Protein AF-A0A0K0D080-F1 (afdb_monomer_lite)

Foldseek 3Di:
DADWFDKFQAQVSAPQWGFDDPLRQAFALVLADWFQAAPACVNRQFQHQQQDPVSNTGDSQRSVVVVVDPGPVSCVVPGHSPFGHGQVCCCPRNVGDRGRRDIGTIDHPPDDDDDDDDDDDDDDDDDPDDDDPDQDAADFFDKAQACVSRNQWGFDDQLRQAFALVQADWFQAAPACVNRQQQHQQQDPVSRTGNSQRSVVVVVAPGPVRCVVPGHSHFGHDQVCCCPRRVGHGGDIGTTDDDDD

pLDDT: mean 83.24, std 16.76, range [28.94, 97.94]

Structure (mmCIF, N/CA/C/O backbone):
data_AF-A0A0K0D080-F1
#
_entry.id   AF-A0A0K0D080-F1
#
loop_
_atom_site.group_PDB
_atom_site.id
_atom_site.type_symbol
_atom_site.label_atom_id
_atom_site.label_alt_id
_atom_site.label_comp_id
_atom_site.label_asym_id
_atom_site.label_entity_id
_atom_site.label_seq_id
_atom_site.pdbx_PDB_ins_code
_atom_site.Cartn_x
_atom_site.Cartn_y
_atom_site.Cartn_z
_atom_site.occupancy
_atom_site.B_iso_or_equiv
_atom_site.auth_seq_id
_atom_site.auth_comp_id
_atom_site.auth_asym_id
_atom_site.auth_atom_id
_atom_site.pdbx_PDB_model_num
ATOM 1 N N . MET A 1 1 ? -20.345 -17.318 23.104 1.00 54.94 1 MET A N 1
ATOM 2 C CA . MET A 1 1 ? -20.494 -15.851 23.192 1.00 54.94 1 MET A CA 1
ATOM 3 C C . MET A 1 1 ? -19.247 -15.239 22.571 1.00 54.94 1 MET A C 1
ATOM 5 O O . MET A 1 1 ? -18.154 -15.578 23.013 1.00 54.94 1 MET A O 1
ATOM 9 N N . CYS A 1 2 ? -19.396 -14.476 21.487 1.00 63.41 2 CYS A N 1
ATOM 10 C CA . CYS A 1 2 ? -18.285 -13.844 20.775 1.00 63.41 2 CYS A CA 1
ATOM 11 C C . CYS A 1 2 ? -17.649 -12.772 21.674 1.00 63.41 2 CYS A C 1
ATOM 13 O O . CYS A 1 2 ? -18.330 -11.824 22.059 1.00 63.41 2 CYS A O 1
ATOM 15 N N . LYS A 1 3 ? -16.384 -12.947 22.072 1.00 73.12 3 LYS A N 1
ATOM 16 C CA . LYS A 1 3 ? -15.639 -11.916 22.802 1.00 73.12 3 LYS A CA 1
ATOM 17 C C . LYS A 1 3 ? -15.031 -10.963 21.774 1.00 73.12 3 LYS A C 1
ATOM 19 O O . LYS A 1 3 ? -14.211 -11.426 20.981 1.00 73.12 3 LYS A O 1
ATOM 24 N N . PRO A 1 4 ? -15.436 -9.684 21.745 1.00 73.00 4 PRO A N 1
ATOM 25 C CA . PRO A 1 4 ? -14.836 -8.713 20.842 1.00 73.00 4 PRO A CA 1
ATOM 26 C C . PRO A 1 4 ? -13.323 -8.660 21.052 1.00 73.00 4 PRO A C 1
ATOM 28 O O . PRO A 1 4 ? -12.864 -8.768 22.188 1.00 73.00 4 PRO A O 1
ATOM 31 N N . PHE A 1 5 ? -12.571 -8.488 19.967 1.00 67.31 5 PHE A N 1
ATOM 32 C CA . PHE A 1 5 ? -11.105 -8.400 19.971 1.00 67.31 5 PHE A CA 1
ATOM 33 C C . PHE A 1 5 ? -10.343 -9.681 20.341 1.00 67.31 5 PHE A C 1
ATOM 35 O O . PHE A 1 5 ? -9.115 -9.668 20.349 1.00 67.31 5 PHE A O 1
ATOM 42 N N . ASP A 1 6 ? -11.017 -10.808 20.577 1.00 79.00 6 ASP A N 1
ATOM 43 C CA . ASP A 1 6 ? -10.315 -12.093 20.576 1.00 79.00 6 ASP A CA 1
ATOM 44 C C . ASP A 1 6 ? -9.824 -12.410 19.156 1.00 79.00 6 ASP A C 1
ATOM 46 O O . ASP A 1 6 ? -10.434 -12.004 18.166 1.00 79.00 6 ASP A O 1
ATOM 50 N N . ILE A 1 7 ? -8.743 -13.183 19.054 1.00 80.81 7 ILE A N 1
ATOM 51 C CA . ILE A 1 7 ? -8.238 -13.677 17.771 1.00 80.81 7 ILE A CA 1
ATOM 52 C C . ILE A 1 7 ? -9.244 -14.676 17.178 1.00 80.81 7 ILE A C 1
ATOM 54 O O . ILE A 1 7 ? -9.763 -15.553 17.879 1.00 80.81 7 ILE A O 1
ATOM 58 N N . CYS A 1 8 ? -9.498 -14.563 15.881 1.00 82.81 8 CYS A N 1
ATOM 59 C CA . CYS A 1 8 ? -10.277 -15.504 15.090 1.00 82.81 8 CYS A CA 1
ATOM 60 C C . CYS A 1 8 ? -9.558 -15.840 13.785 1.00 82.81 8 CYS A C 1
ATOM 62 O O . CYS A 1 8 ? -8.791 -15.046 13.246 1.00 82.81 8 CYS A O 1
ATOM 64 N N . TYR A 1 9 ? -9.822 -17.040 13.290 1.00 83.12 9 TYR A N 1
ATOM 65 C CA . TYR A 1 9 ? -9.303 -17.587 12.040 1.00 83.12 9 TYR A CA 1
ATOM 66 C C . TYR A 1 9 ? -10.450 -17.975 11.099 1.00 83.12 9 TYR A C 1
ATOM 68 O O . TYR A 1 9 ? -10.221 -18.409 9.978 1.00 83.12 9 TYR A O 1
ATOM 76 N N . SER A 1 10 ? -11.697 -17.851 11.554 1.00 81.69 10 SER A N 1
ATOM 77 C CA . SER A 1 10 ? -12.898 -18.163 10.793 1.00 81.69 10 SER A CA 1
ATOM 78 C C . SER A 1 10 ? -14.126 -17.489 11.406 1.00 81.69 10 SER A C 1
ATOM 80 O O . SER A 1 10 ? -14.142 -17.153 12.591 1.00 81.69 10 SER A O 1
ATOM 82 N N . GLU A 1 11 ? -15.200 -17.380 10.625 1.00 80.62 11 GLU A N 1
ATOM 83 C CA . GLU A 1 11 ? -16.519 -16.960 11.122 1.00 80.62 11 GLU A CA 1
ATOM 84 C C . GLU A 1 11 ? -17.053 -17.897 12.220 1.00 80.62 11 GLU A C 1
ATOM 86 O O . GLU A 1 11 ? -17.727 -17.456 13.147 1.00 80.62 11 GLU A O 1
ATOM 91 N N . SER A 1 12 ? -16.709 -19.191 12.179 1.00 80.50 12 SER A N 1
ATOM 92 C CA . SER A 1 12 ? -17.116 -20.152 13.213 1.00 80.50 12 SER A CA 1
ATOM 93 C C . SER A 1 12 ? -16.528 -19.859 14.595 1.00 80.50 12 SER A C 1
ATOM 95 O O . SER A 1 12 ? -17.120 -20.266 15.595 1.00 80.50 12 SER A O 1
ATOM 97 N N . ASP A 1 13 ? -15.427 -19.104 14.675 1.00 78.12 13 ASP A N 1
ATOM 98 C CA . ASP A 1 13 ? -14.860 -18.657 15.953 1.00 78.12 13 ASP A CA 1
ATOM 99 C C . ASP A 1 13 ? -15.716 -17.563 16.618 1.00 78.12 13 ASP A C 1
ATOM 101 O O . ASP A 1 13 ? -15.527 -17.234 17.801 1.00 78.12 13 ASP A O 1
ATOM 105 N N . CYS A 1 14 ? -16.665 -17.003 15.865 1.00 73.75 14 CYS A N 1
ATOM 106 C CA . CYS A 1 14 ? -17.508 -15.876 16.220 1.00 73.75 14 CYS A CA 1
ATOM 107 C C . CYS A 1 14 ? -18.964 -16.336 16.393 1.00 73.75 14 CYS A C 1
ATOM 109 O O . CYS A 1 14 ? -19.826 -16.091 15.558 1.00 73.75 14 CYS A O 1
ATOM 111 N N . HIS A 1 15 ? -19.273 -17.007 17.508 1.00 75.31 15 HIS A N 1
ATOM 112 C CA . HIS A 1 15 ? -20.642 -17.424 17.859 1.00 75.31 15 HIS A CA 1
ATOM 113 C C . HIS A 1 15 ? -21.582 -16.215 18.098 1.00 75.31 15 HIS A C 1
ATOM 115 O O . HIS A 1 15 ? -21.816 -15.843 19.255 1.00 75.31 15 HIS A O 1
ATOM 121 N N . GLY A 1 16 ? -22.084 -15.607 17.015 1.00 67.19 16 GLY A N 1
ATOM 122 C CA . GLY A 1 16 ? -22.903 -14.383 16.993 1.00 67.19 16 GLY A CA 1
ATOM 123 C C . GLY A 1 16 ? -22.190 -13.126 16.463 1.00 67.19 16 GLY A C 1
ATOM 124 O O . GLY A 1 16 ? -22.653 -12.022 16.731 1.00 67.19 16 GLY A O 1
ATOM 125 N N . GLY A 1 17 ? -21.062 -13.276 15.759 1.00 73.56 17 GLY A N 1
ATOM 126 C CA . GLY A 1 17 ? -20.242 -12.164 15.271 1.00 73.56 17 GLY A CA 1
ATOM 127 C C . GLY A 1 17 ? -19.486 -12.479 13.973 1.00 73.56 17 GLY A C 1
ATOM 128 O O . GLY A 1 17 ? -19.712 -13.534 13.395 1.00 73.56 17 GLY A O 1
ATOM 129 N N . HIS A 1 18 ? -18.558 -11.608 13.561 1.00 78.69 18 HIS A N 1
ATOM 130 C CA . HIS A 1 18 ? -17.732 -11.756 12.352 1.00 78.69 18 HIS A CA 1
ATOM 131 C C . HIS A 1 18 ? -16.233 -11.750 12.641 1.00 78.69 18 HIS A C 1
ATOM 133 O O . HIS A 1 18 ? -15.784 -11.145 13.615 1.00 78.69 18 HIS A O 1
ATOM 139 N N . CYS A 1 19 ? -15.451 -12.400 11.781 1.00 80.75 19 CYS A N 1
ATOM 140 C CA . CYS A 1 19 ? -13.995 -12.356 11.790 1.00 80.75 19 CYS A CA 1
ATOM 141 C C . CYS A 1 19 ? -13.485 -11.511 10.612 1.00 80.75 19 CYS A C 1
ATOM 143 O O . CYS A 1 19 ? -13.360 -11.985 9.486 1.00 80.75 19 CYS A O 1
ATOM 145 N N . LEU A 1 20 ? -13.212 -10.226 10.852 1.00 78.50 20 LEU A N 1
ATOM 146 C CA . LEU A 1 20 ? -13.016 -9.258 9.766 1.00 78.50 20 LEU A CA 1
ATOM 147 C C . LEU A 1 20 ? -11.605 -9.290 9.163 1.00 78.50 20 LEU A C 1
ATOM 149 O O . LEU A 1 20 ? -10.690 -8.702 9.725 1.00 78.50 20 LEU A O 1
ATOM 153 N N . GLY A 1 21 ? -11.412 -9.855 7.974 1.00 73.56 21 GLY A N 1
ATOM 154 C CA . GLY A 1 21 ? -10.180 -9.644 7.205 1.00 73.56 21 GLY A CA 1
ATOM 155 C C . GLY A 1 21 ? -10.179 -10.371 5.864 1.00 73.56 21 GLY A C 1
ATOM 156 O O . GLY A 1 21 ? -10.711 -11.470 5.749 1.00 73.56 21 GLY A O 1
ATOM 157 N N . SER A 1 22 ? -9.564 -9.761 4.847 1.00 73.56 22 SER A N 1
ATOM 158 C CA . SER A 1 22 ? -9.653 -10.204 3.444 1.00 73.56 22 SER A CA 1
ATOM 159 C C . SER A 1 22 ? -9.127 -11.617 3.176 1.00 73.56 22 SER A C 1
ATOM 161 O O . SER A 1 22 ? 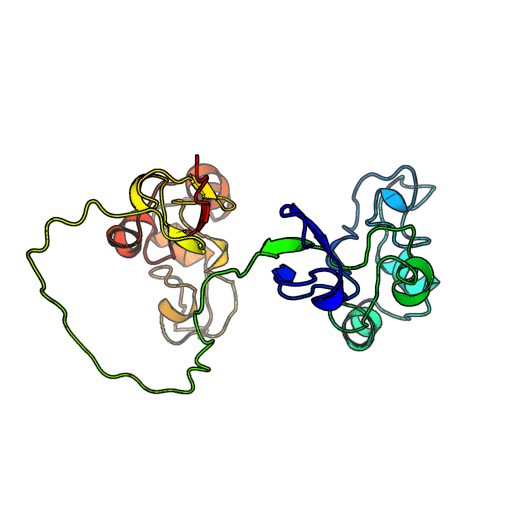-9.466 -12.210 2.157 1.00 73.56 22 SER A O 1
ATOM 163 N N . PHE A 1 23 ? -8.299 -12.146 4.075 1.00 80.62 23 PHE A N 1
ATOM 164 C CA . PHE A 1 23 ? -7.638 -13.442 3.934 1.00 80.62 23 PHE A CA 1
ATOM 165 C C . PHE A 1 23 ? -7.729 -14.289 5.207 1.00 80.62 23 PHE A C 1
ATOM 167 O O . PHE A 1 23 ? -6.988 -15.260 5.347 1.00 80.62 23 PHE A O 1
ATOM 174 N N . VAL A 1 24 ? -8.640 -13.942 6.127 1.00 85.56 24 VAL A N 1
ATOM 175 C CA . VAL A 1 24 ? -8.851 -14.677 7.382 1.00 85.56 24 VAL A CA 1
ATOM 176 C C . VAL A 1 24 ? -8.964 -16.176 7.119 1.00 85.56 24 VAL A C 1
ATOM 178 O O . VAL A 1 24 ? -9.702 -16.617 6.238 1.00 85.56 24 VAL A O 1
ATOM 181 N N . GLY A 1 25 ? -8.219 -16.953 7.900 1.00 86.62 25 GLY A N 1
ATOM 182 C CA . GLY A 1 25 ? -8.208 -18.404 7.798 1.00 86.62 25 GLY A CA 1
ATOM 183 C C . GLY A 1 25 ? -7.446 -18.925 6.591 1.00 86.62 25 GLY A C 1
ATOM 184 O O . GLY A 1 25 ? -7.705 -20.048 6.168 1.00 86.62 25 GLY A O 1
ATOM 185 N N . THR A 1 26 ? -6.527 -18.149 6.009 1.00 89.38 26 THR A N 1
ATOM 186 C CA . THR A 1 26 ? -5.646 -18.611 4.925 1.00 89.38 26 THR A CA 1
ATOM 187 C C . THR A 1 26 ? -4.169 -18.343 5.215 1.00 89.38 26 THR A C 1
ATOM 189 O O . THR A 1 26 ? -3.827 -17.556 6.090 1.00 89.38 26 THR A O 1
ATOM 192 N N . CYS A 1 27 ? -3.264 -19.047 4.532 1.00 89.00 27 CYS A N 1
ATOM 193 C CA . CYS A 1 27 ? -1.827 -18.909 4.784 1.00 89.00 27 CYS A CA 1
ATOM 194 C C . CYS A 1 27 ? -1.258 -17.570 4.263 1.00 89.00 27 CYS A C 1
ATOM 196 O O . CYS A 1 27 ? -1.221 -17.350 3.052 1.00 89.00 27 CYS A O 1
ATOM 198 N N . ASN A 1 28 ? -0.728 -16.728 5.152 1.00 87.56 28 ASN A N 1
ATOM 199 C CA . ASN A 1 28 ? -0.200 -15.391 4.865 1.00 87.56 28 ASN A CA 1
ATOM 200 C C . ASN A 1 28 ? 1.292 -15.377 4.515 1.00 87.56 28 ASN A C 1
ATOM 202 O O . ASN A 1 28 ? 2.152 -15.084 5.347 1.00 87.56 28 ASN A O 1
ATOM 206 N N . CYS A 1 29 ? 1.629 -15.615 3.257 1.00 87.50 29 CYS A N 1
ATOM 207 C CA . CYS A 1 29 ? 3.032 -15.605 2.840 1.00 87.50 29 CYS A CA 1
ATOM 208 C C . CYS A 1 29 ? 3.745 -14.251 2.987 1.00 87.50 29 CYS A C 1
ATOM 210 O O . CYS A 1 29 ? 4.973 -14.236 2.968 1.00 87.50 29 CYS A O 1
ATOM 212 N N . ASN A 1 30 ? 3.016 -13.142 3.159 1.00 84.44 30 ASN A N 1
ATOM 213 C CA . ASN A 1 30 ? 3.623 -11.826 3.374 1.00 84.44 30 ASN A CA 1
ATOM 214 C C . ASN A 1 30 ? 4.201 -11.673 4.790 1.00 84.44 30 ASN A C 1
ATOM 216 O O . ASN A 1 30 ? 4.927 -10.718 5.049 1.00 84.44 30 ASN A O 1
ATOM 220 N N . ALA A 1 31 ? 3.908 -12.605 5.703 1.00 86.25 31 ALA A N 1
ATOM 221 C CA . ALA A 1 31 ? 4.503 -12.628 7.037 1.00 86.25 31 ALA A CA 1
ATOM 222 C C . ALA A 1 31 ? 6.014 -12.924 7.011 1.00 86.25 31 ALA A C 1
ATOM 224 O O . ALA A 1 31 ? 6.725 -12.559 7.947 1.00 86.25 31 ALA A O 1
ATOM 225 N N . CYS A 1 32 ? 6.518 -13.574 5.956 1.00 89.56 32 CYS A N 1
ATOM 226 C CA . CYS A 1 32 ? 7.952 -13.744 5.757 1.00 89.56 32 CYS A CA 1
ATOM 227 C C . CYS A 1 32 ? 8.502 -12.573 4.937 1.00 89.56 32 CYS A C 1
ATOM 229 O O . CYS A 1 32 ? 8.153 -12.406 3.769 1.00 89.56 32 CYS A O 1
ATOM 231 N N . ILE A 1 33 ? 9.378 -11.778 5.552 1.00 88.88 33 ILE A N 1
ATOM 232 C CA . ILE A 1 33 ? 10.016 -10.616 4.928 1.00 88.88 33 ILE A CA 1
ATOM 233 C C . ILE A 1 33 ? 11.484 -10.958 4.673 1.00 88.88 33 ILE A C 1
ATOM 235 O O . ILE A 1 33 ? 12.246 -11.147 5.623 1.00 88.88 33 ILE A O 1
ATOM 239 N N . ASP A 1 34 ? 11.886 -11.043 3.404 1.00 89.88 34 ASP A N 1
ATOM 240 C CA . ASP A 1 34 ? 13.273 -11.340 3.038 1.00 89.88 34 ASP A CA 1
ATOM 241 C C . ASP A 1 34 ? 14.249 -10.329 3.660 1.00 89.88 34 ASP A C 1
ATOM 243 O O . ASP A 1 34 ? 13.972 -9.134 3.764 1.00 89.88 34 ASP A O 1
ATOM 247 N N . LEU A 1 35 ? 15.416 -10.832 4.067 1.00 90.62 35 LEU A N 1
ATOM 248 C CA . LEU A 1 35 ? 16.509 -10.087 4.701 1.00 90.62 35 LEU A CA 1
ATOM 249 C C . LEU A 1 35 ? 16.204 -9.503 6.092 1.00 90.62 35 LEU A C 1
ATOM 251 O O . LEU A 1 35 ? 17.078 -8.865 6.682 1.00 90.62 35 LEU A O 1
ATOM 255 N N . TRP A 1 36 ? 15.025 -9.760 6.662 1.00 89.25 36 TRP A N 1
ATOM 256 C CA . TRP A 1 36 ? 14.716 -9.361 8.034 1.00 89.25 36 TRP A CA 1
ATOM 257 C C . TRP A 1 36 ? 15.600 -10.098 9.045 1.00 89.25 36 TRP A C 1
ATOM 259 O O . TRP A 1 36 ? 15.859 -11.288 8.881 1.00 89.25 36 TRP A O 1
ATOM 269 N N . LEU A 1 37 ? 16.069 -9.422 10.097 1.00 92.38 37 LEU A N 1
ATOM 270 C CA . LEU A 1 37 ? 16.921 -10.048 11.113 1.00 92.38 37 LEU A CA 1
ATOM 271 C C . LEU A 1 37 ? 16.157 -11.138 11.870 1.00 92.38 37 LEU A C 1
ATOM 273 O O . LEU A 1 37 ? 15.060 -10.905 12.376 1.00 92.38 37 LEU A O 1
ATOM 277 N N . CYS A 1 38 ? 16.766 -12.313 12.001 1.00 93.69 38 CYS A N 1
ATOM 278 C CA . CYS A 1 38 ? 16.132 -13.461 12.631 1.00 93.69 38 CYS A CA 1
ATOM 279 C C . CYS A 1 38 ? 17.065 -14.173 13.611 1.00 93.69 38 CYS A C 1
ATOM 281 O O . CYS A 1 38 ? 18.276 -14.301 13.405 1.00 93.69 38 CYS A O 1
ATOM 283 N N . LYS A 1 39 ? 16.470 -14.663 14.702 1.00 93.31 39 LYS A N 1
ATOM 284 C CA . LYS A 1 39 ? 17.106 -15.613 15.625 1.00 93.31 39 LYS A CA 1
ATOM 285 C C . LYS A 1 39 ? 16.703 -17.051 15.298 1.00 93.31 39 LYS A C 1
ATOM 287 O O . LYS A 1 39 ? 17.523 -17.958 15.417 1.00 93.31 39 LYS A O 1
ATOM 292 N N . ASP A 1 40 ? 15.454 -17.219 14.887 1.00 93.19 40 ASP A N 1
ATOM 293 C CA . ASP A 1 40 ? 14.823 -18.459 14.460 1.00 93.19 40 ASP A CA 1
ATOM 294 C C . ASP A 1 40 ? 13.674 -18.130 13.488 1.00 93.19 40 ASP A C 1
ATOM 296 O O . ASP A 1 40 ? 13.412 -16.961 13.185 1.00 93.19 40 ASP A O 1
ATOM 300 N N . ASP A 1 41 ? 12.998 -19.163 12.989 1.00 91.31 41 ASP A N 1
ATOM 301 C CA . ASP A 1 41 ? 11.938 -19.037 11.986 1.00 91.31 41 ASP A CA 1
ATOM 302 C C . ASP A 1 41 ? 10.731 -18.211 12.454 1.00 91.31 41 ASP A C 1
ATOM 304 O O . ASP A 1 41 ? 10.024 -17.656 11.614 1.00 91.31 41 ASP A O 1
ATOM 308 N N . SER A 1 42 ? 10.491 -18.075 13.767 1.00 88.06 42 SER A N 1
ATOM 309 C CA . SER A 1 42 ? 9.375 -17.265 14.283 1.00 88.06 42 SER A CA 1
ATOM 310 C C . SER A 1 42 ? 9.514 -15.786 13.918 1.00 88.06 42 SER A C 1
ATOM 312 O O . SER A 1 42 ? 8.512 -15.123 13.658 1.00 88.06 42 SER A O 1
ATOM 314 N N . ALA A 1 43 ? 10.750 -15.291 13.792 1.00 89.12 43 ALA A N 1
ATOM 315 C CA . ALA A 1 43 ? 11.034 -13.930 13.338 1.00 89.12 43 ALA A CA 1
ATOM 316 C C . ALA A 1 43 ? 10.793 -13.733 11.828 1.00 89.12 43 ALA A C 1
ATOM 318 O O . ALA A 1 43 ? 10.683 -12.599 11.373 1.00 89.12 43 ALA A O 1
ATOM 319 N N . CYS A 1 44 ? 10.682 -14.822 11.063 1.00 90.75 44 CYS A N 1
ATOM 320 C CA . CYS A 1 44 ? 10.407 -14.839 9.624 1.00 90.75 44 CYS A CA 1
ATOM 321 C C . CYS A 1 44 ? 8.940 -15.197 9.336 1.00 90.75 44 CYS A C 1
ATOM 323 O O . CYS A 1 44 ? 8.636 -16.003 8.454 1.00 90.75 44 CYS A O 1
ATOM 325 N N . GLY A 1 45 ? 8.027 -14.683 10.163 1.00 84.06 45 GLY A N 1
ATOM 326 C CA . GLY A 1 45 ? 6.601 -15.013 10.106 1.00 84.06 45 GLY A CA 1
ATOM 327 C C . GLY A 1 45 ? 6.264 -16.434 10.568 1.00 84.06 45 GLY A C 1
ATOM 328 O O . GLY A 1 45 ? 5.113 -16.849 10.478 1.00 84.06 45 GLY A O 1
ATOM 329 N N . GLY A 1 46 ? 7.246 -17.196 11.058 1.00 87.31 46 GLY A N 1
ATOM 330 C CA . GLY A 1 46 ? 7.102 -18.603 11.424 1.00 87.31 46 GLY A CA 1
ATOM 331 C C . GLY A 1 46 ? 7.421 -19.585 10.298 1.00 87.31 46 GLY A C 1
ATOM 332 O O . GLY A 1 46 ? 7.269 -20.782 10.527 1.00 87.31 46 GLY A O 1
ATOM 333 N N . LEU A 1 47 ? 7.837 -19.139 9.106 1.00 91.06 47 LEU A N 1
ATOM 334 C CA . LEU A 1 47 ? 8.099 -20.024 7.964 1.00 91.06 47 LEU A CA 1
ATOM 335 C C . LEU A 1 47 ? 9.282 -20.962 8.244 1.00 91.06 47 LEU A C 1
ATOM 337 O O . LEU A 1 47 ? 10.414 -20.511 8.405 1.00 91.06 47 LEU A O 1
ATOM 341 N N . LYS A 1 48 ? 9.021 -22.276 8.296 1.00 91.50 48 LYS A N 1
ATOM 342 C CA . LYS A 1 48 ? 10.038 -23.276 8.657 1.00 91.50 48 LYS A CA 1
ATOM 343 C C . LYS A 1 48 ? 11.191 -23.275 7.654 1.00 91.50 48 LYS A C 1
ATOM 345 O O . LYS A 1 48 ? 10.973 -23.428 6.456 1.00 91.50 48 LYS A O 1
ATOM 350 N N . GLY A 1 49 ? 12.416 -23.157 8.158 1.00 92.38 49 GLY A N 1
ATOM 351 C CA . GLY A 1 49 ? 13.637 -23.106 7.357 1.00 92.38 49 GLY A CA 1
ATOM 352 C C . GLY A 1 49 ? 13.897 -21.760 6.682 1.00 92.38 49 GLY A C 1
ATOM 353 O O . GLY A 1 49 ? 14.780 -21.691 5.829 1.00 92.38 49 GLY A O 1
ATOM 354 N N . ALA A 1 50 ? 13.148 -20.709 7.031 1.00 94.69 50 ALA A N 1
ATOM 355 C CA . ALA A 1 50 ? 13.368 -19.379 6.480 1.00 94.69 50 ALA A CA 1
ATOM 356 C C . ALA A 1 50 ? 14.486 -18.621 7.202 1.00 94.69 50 ALA A C 1
ATOM 358 O O . ALA A 1 50 ? 15.162 -17.814 6.575 1.00 94.69 50 ALA A O 1
ATOM 359 N N . CYS A 1 51 ? 14.731 -18.845 8.494 1.00 95.75 51 CYS A N 1
ATOM 360 C CA . CYS A 1 51 ? 15.808 -18.136 9.175 1.00 95.75 51 CYS A CA 1
ATOM 361 C C . CYS A 1 51 ? 17.175 -18.724 8.806 1.00 95.75 51 CYS A C 1
ATOM 363 O O . CYS A 1 51 ? 17.543 -19.829 9.217 1.00 95.75 51 CYS A O 1
ATOM 365 N N . ASN A 1 52 ? 17.969 -17.961 8.056 1.00 96.19 52 ASN A N 1
ATOM 366 C CA . ASN A 1 52 ? 19.309 -18.372 7.675 1.00 96.19 52 ASN A CA 1
ATOM 367 C C . ASN A 1 52 ? 20.258 -18.273 8.880 1.00 96.19 52 ASN A C 1
ATOM 369 O O . ASN A 1 52 ? 20.538 -17.197 9.416 1.00 96.19 52 ASN A O 1
ATOM 373 N N . SER A 1 53 ? 20.799 -19.418 9.299 1.00 93.75 53 SER A N 1
ATOM 374 C CA . SER A 1 53 ? 21.642 -19.515 10.494 1.00 93.75 53 SER A CA 1
ATOM 375 C C . SER A 1 53 ? 23.008 -18.836 10.352 1.00 93.75 53 SER A C 1
ATOM 377 O O . SER A 1 53 ? 23.614 -18.516 11.382 1.00 93.75 53 SER A O 1
ATOM 379 N N . VAL A 1 54 ? 23.467 -18.596 9.118 1.00 94.38 54 VAL A N 1
ATOM 380 C CA . VAL A 1 54 ? 24.749 -17.959 8.790 1.00 94.38 54 VAL A CA 1
ATOM 381 C C . VAL A 1 54 ? 24.591 -16.446 8.715 1.00 94.38 54 VAL A C 1
ATOM 383 O O . VAL A 1 54 ? 25.292 -15.729 9.424 1.00 94.38 54 VAL A O 1
ATOM 386 N N . THR A 1 55 ? 23.660 -15.953 7.895 1.00 95.44 55 THR A N 1
ATOM 387 C CA . THR A 1 55 ? 23.465 -14.506 7.694 1.00 95.44 55 THR A CA 1
ATOM 388 C C . THR A 1 55 ? 22.646 -13.853 8.803 1.00 95.44 55 THR A C 1
ATOM 390 O O . THR A 1 55 ? 22.659 -12.631 8.911 1.00 95.44 55 THR A O 1
ATOM 393 N N . LYS A 1 56 ? 21.959 -14.647 9.639 1.00 96.38 56 LYS A N 1
ATOM 394 C CA . LYS A 1 56 ? 21.010 -14.173 10.664 1.00 96.38 56 LYS A CA 1
ATOM 395 C C . LYS A 1 56 ? 19.877 -13.336 10.077 1.00 96.38 56 LYS A C 1
ATOM 397 O O . LYS A 1 56 ? 19.373 -12.420 10.726 1.00 96.38 56 LYS A O 1
ATOM 402 N N . THR A 1 57 ? 19.478 -13.664 8.853 1.00 95.31 57 THR A N 1
ATOM 403 C CA . THR A 1 57 ? 18.386 -13.004 8.145 1.00 95.31 57 THR A CA 1
ATOM 404 C C . THR A 1 57 ? 17.404 -14.011 7.562 1.00 95.31 57 THR A C 1
ATOM 406 O O . THR A 1 57 ? 17.758 -15.163 7.312 1.00 95.31 57 THR A O 1
ATOM 409 N N . CYS A 1 58 ? 16.169 -13.581 7.337 1.00 93.12 58 CYS A N 1
ATOM 410 C CA . CYS A 1 58 ? 15.153 -14.379 6.672 1.00 93.12 58 CYS A CA 1
ATOM 411 C C . CYS A 1 58 ? 15.488 -14.570 5.183 1.00 93.12 58 CYS A C 1
ATOM 413 O O . CYS A 1 58 ? 15.807 -13.612 4.480 1.00 93.12 58 CYS A O 1
ATOM 415 N N . ASP A 1 59 ? 15.400 -15.813 4.727 1.00 95.06 59 ASP A N 1
ATOM 416 C CA . ASP A 1 59 ? 15.417 -16.272 3.340 1.00 95.06 59 ASP A CA 1
ATOM 417 C C . ASP A 1 59 ? 14.095 -17.009 3.100 1.00 95.06 59 ASP A C 1
ATOM 419 O O . ASP A 1 59 ? 13.948 -18.215 3.330 1.00 95.06 59 ASP A O 1
ATOM 423 N N . CYS A 1 60 ? 13.083 -16.252 2.686 1.00 91.88 60 CYS A N 1
ATOM 4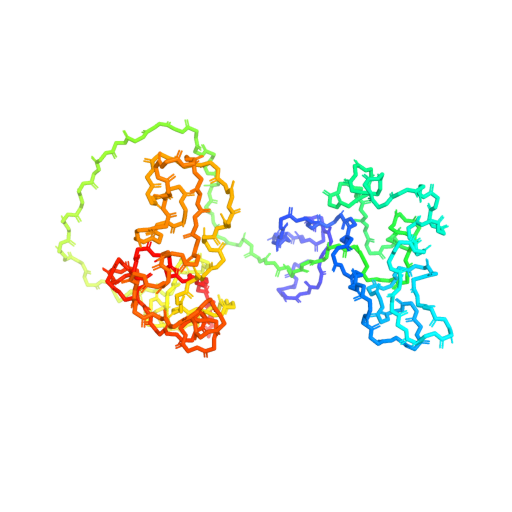24 C CA . CYS A 1 60 ? 11.732 -16.770 2.529 1.00 91.88 60 CYS A CA 1
ATOM 425 C C . CYS A 1 60 ? 11.671 -17.826 1.427 1.00 91.88 60 CYS A C 1
ATOM 427 O O . CYS A 1 60 ? 10.943 -18.814 1.536 1.00 91.88 60 CYS A O 1
ATOM 429 N N . ASN A 1 61 ? 12.492 -17.675 0.387 1.00 91.94 61 ASN A N 1
ATOM 430 C CA . ASN A 1 61 ? 12.594 -18.651 -0.690 1.00 91.94 61 ASN A CA 1
ATOM 431 C C . ASN A 1 61 ? 13.166 -19.992 -0.198 1.00 91.94 61 ASN A C 1
ATOM 433 O O . ASN A 1 61 ? 12.689 -21.046 -0.623 1.00 91.94 61 ASN A O 1
ATOM 437 N N . ALA A 1 62 ? 14.149 -19.982 0.710 1.00 93.06 62 ALA A N 1
ATOM 438 C CA . ALA A 1 62 ? 14.623 -21.198 1.372 1.00 93.06 62 ALA A CA 1
ATOM 439 C C . ALA A 1 62 ? 13.512 -21.865 2.195 1.00 93.06 62 ALA A C 1
ATOM 441 O O . ALA A 1 62 ? 13.316 -23.077 2.075 1.00 93.06 62 ALA A O 1
ATOM 442 N N . GLY A 1 63 ? 12.726 -21.077 2.933 1.00 92.62 63 GLY A N 1
ATOM 443 C CA . GLY A 1 63 ? 11.565 -21.577 3.671 1.00 92.62 63 GLY A CA 1
ATOM 444 C C . GLY A 1 63 ? 10.517 -22.244 2.769 1.00 92.62 63 GLY A C 1
ATOM 445 O O . GLY A 1 63 ? 10.092 -23.372 3.019 1.00 92.62 63 GLY A O 1
ATOM 446 N N . PHE A 1 64 ? 10.151 -21.616 1.647 1.00 91.56 64 PHE A N 1
ATOM 447 C CA . PHE A 1 64 ? 9.201 -22.213 0.698 1.00 91.56 64 PHE A CA 1
ATOM 448 C C . PHE A 1 64 ? 9.744 -23.477 0.024 1.00 91.56 64 PHE A C 1
ATOM 450 O O . PHE A 1 64 ? 8.993 -24.436 -0.170 1.00 91.56 64 PHE A O 1
ATOM 457 N N . LYS A 1 65 ? 11.048 -23.533 -0.265 1.00 92.00 65 LYS A N 1
ATOM 458 C CA . LYS A 1 65 ? 11.700 -24.762 -0.742 1.00 92.00 65 LYS A CA 1
ATOM 459 C C . LYS A 1 65 ? 11.662 -25.875 0.294 1.00 92.00 65 LYS A C 1
ATOM 461 O O . LYS A 1 65 ? 11.377 -27.014 -0.069 1.00 92.00 65 LYS A O 1
ATOM 466 N N . ALA A 1 66 ? 11.885 -25.556 1.567 1.00 90.75 66 ALA A N 1
ATOM 467 C CA . ALA A 1 66 ? 11.751 -26.514 2.662 1.00 90.75 66 ALA A CA 1
ATOM 468 C C . ALA A 1 66 ? 10.304 -27.028 2.803 1.00 90.75 66 ALA A C 1
ATOM 470 O O . ALA A 1 66 ? 10.093 -28.195 3.126 1.00 90.75 66 ALA A O 1
ATOM 471 N N . ALA A 1 67 ? 9.315 -26.194 2.474 1.00 88.44 67 ALA A N 1
ATOM 472 C CA . ALA A 1 67 ? 7.901 -26.561 2.395 1.00 88.44 67 ALA A CA 1
ATOM 473 C C . ALA A 1 67 ? 7.506 -27.322 1.106 1.00 88.44 67 ALA A C 1
ATOM 475 O O . ALA A 1 67 ? 6.335 -27.656 0.922 1.00 88.44 67 ALA A O 1
ATOM 476 N N . GLY A 1 68 ? 8.458 -27.619 0.212 1.00 89.94 68 GLY A N 1
ATOM 477 C CA . GLY A 1 68 ? 8.236 -28.402 -1.009 1.00 89.94 68 GLY A CA 1
ATOM 478 C C . GLY A 1 68 ? 7.885 -27.587 -2.259 1.00 89.94 68 GLY A C 1
ATOM 479 O O . GLY A 1 68 ? 7.606 -28.173 -3.305 1.00 89.94 68 GLY A O 1
ATOM 480 N N . PHE A 1 69 ? 7.923 -26.254 -2.196 1.00 90.19 69 PHE A N 1
ATOM 481 C CA . PHE A 1 69 ? 7.699 -25.387 -3.354 1.00 90.19 69 PHE A CA 1
ATOM 482 C C . PHE A 1 69 ? 9.018 -25.091 -4.061 1.00 90.19 69 PHE A C 1
ATOM 484 O O . PHE A 1 69 ? 9.960 -24.574 -3.468 1.00 90.19 69 PHE A O 1
ATOM 491 N N . ARG A 1 70 ? 9.105 -25.394 -5.359 1.00 86.31 70 ARG A N 1
ATOM 492 C CA . ARG A 1 70 ? 10.343 -25.185 -6.122 1.00 86.31 70 ARG A CA 1
ATOM 493 C C . ARG A 1 70 ? 10.685 -23.698 -6.246 1.00 86.31 70 ARG A C 1
ATOM 495 O O . ARG A 1 70 ? 11.862 -23.334 -6.176 1.00 86.31 70 ARG A O 1
ATOM 502 N N . PHE A 1 71 ? 9.660 -22.867 -6.419 1.00 82.50 71 PHE A N 1
ATOM 503 C CA . PHE A 1 71 ? 9.763 -21.417 -6.520 1.00 82.50 71 PHE A CA 1
ATOM 504 C C . PHE A 1 71 ? 8.696 -20.723 -5.665 1.00 82.50 71 PHE A C 1
ATOM 506 O O . PHE A 1 71 ? 7.605 -21.254 -5.467 1.00 82.50 71 PHE A O 1
ATOM 513 N N . PHE A 1 72 ? 8.965 -19.484 -5.242 1.00 80.00 72 PHE A N 1
ATOM 514 C CA . PHE A 1 72 ? 7.988 -18.645 -4.533 1.00 80.00 72 PHE A CA 1
ATOM 515 C C . PHE A 1 72 ? 6.648 -18.520 -5.278 1.00 80.00 72 PHE A C 1
ATOM 517 O O . PHE A 1 72 ? 5.582 -18.558 -4.670 1.00 80.00 72 PHE A O 1
ATOM 524 N N . PHE A 1 73 ? 6.676 -18.454 -6.613 1.00 81.12 73 PHE A N 1
ATOM 525 C CA . PHE A 1 73 ? 5.453 -18.363 -7.413 1.00 81.12 73 PHE A CA 1
ATOM 526 C C . PHE A 1 73 ? 4.560 -19.616 -7.303 1.00 81.12 73 PHE A C 1
ATOM 528 O O . PHE A 1 73 ? 3.341 -19.518 -7.447 1.00 81.12 73 PHE A O 1
ATOM 535 N N . ASP A 1 74 ? 5.136 -20.787 -7.012 1.00 83.94 74 ASP A N 1
ATOM 536 C CA . ASP A 1 74 ? 4.363 -22.010 -6.771 1.00 83.94 74 ASP A CA 1
ATOM 537 C C . ASP A 1 74 ? 3.601 -21.903 -5.442 1.00 83.94 74 ASP A C 1
ATOM 539 O O . ASP A 1 74 ? 2.419 -22.252 -5.371 1.00 83.94 74 ASP A O 1
ATOM 543 N N . ALA A 1 75 ? 4.242 -21.331 -4.416 1.00 85.25 75 ALA A N 1
ATOM 544 C CA . ALA A 1 75 ? 3.596 -21.020 -3.146 1.00 85.25 75 ALA A CA 1
ATOM 545 C C . ALA A 1 75 ? 2.489 -19.969 -3.331 1.00 85.25 75 ALA A C 1
ATOM 547 O O . ALA A 1 75 ? 1.384 -20.161 -2.831 1.00 85.25 75 ALA A O 1
ATOM 548 N N . LEU A 1 76 ? 2.708 -18.917 -4.129 1.00 84.00 76 LEU A N 1
ATOM 549 C CA . LEU A 1 76 ? 1.665 -17.923 -4.431 1.00 84.00 76 LEU A CA 1
ATOM 550 C C . LEU A 1 76 ? 0.412 -18.535 -5.078 1.00 84.00 76 LEU A C 1
ATOM 552 O O . LEU A 1 76 ? -0.709 -18.088 -4.833 1.00 84.00 76 LEU A O 1
ATOM 556 N N . ARG A 1 77 ? 0.583 -19.559 -5.922 1.00 84.38 77 ARG A N 1
ATOM 557 C CA . ARG A 1 77 ? -0.535 -20.210 -6.621 1.00 84.38 77 ARG A CA 1
ATOM 558 C C . ARG A 1 77 ? -1.289 -21.221 -5.765 1.00 84.38 77 ARG A C 1
ATOM 560 O O . ARG A 1 77 ? -2.487 -21.393 -5.980 1.00 84.38 77 ARG A O 1
ATOM 567 N N . ALA A 1 78 ? -0.611 -21.900 -4.843 1.00 83.25 78 ALA A N 1
ATOM 568 C CA . ALA A 1 78 ? -1.166 -23.058 -4.140 1.00 83.25 78 ALA A CA 1
ATOM 569 C C . ALA A 1 78 ? -1.293 -22.888 -2.616 1.00 83.25 78 ALA A C 1
ATOM 571 O O . ALA A 1 78 ? -1.985 -23.677 -1.974 1.00 83.25 78 ALA A O 1
ATOM 572 N N . LEU A 1 79 ? -0.640 -21.882 -2.032 1.00 88.62 79 LEU A N 1
ATOM 573 C CA . LEU A 1 79 ? -0.549 -21.674 -0.588 1.00 88.62 79 LEU A CA 1
ATOM 574 C C . LEU A 1 79 ? -1.046 -20.282 -0.190 1.00 88.62 79 LEU A C 1
ATOM 576 O O . LEU A 1 79 ? -2.036 -20.167 0.532 1.00 88.62 79 LEU A O 1
ATOM 580 N N . CYS A 1 80 ? -0.372 -19.245 -0.681 1.00 88.19 80 CYS A N 1
ATOM 581 C CA . CYS A 1 80 ? -0.505 -17.880 -0.188 1.00 88.19 80 CYS A CA 1
ATOM 582 C C . CYS A 1 80 ? -1.900 -17.320 -0.442 1.00 88.19 80 CYS A C 1
ATOM 584 O O . CYS A 1 80 ? -2.353 -17.294 -1.588 1.00 88.19 80 CYS A O 1
ATOM 586 N N . ASN A 1 81 ? -2.570 -16.883 0.622 1.00 85.12 81 ASN A N 1
ATOM 587 C CA . ASN A 1 81 ? -3.920 -16.320 0.608 1.00 85.12 81 ASN A CA 1
ATOM 588 C C . ASN A 1 81 ? -4.961 -17.237 -0.068 1.00 85.12 81 ASN A C 1
ATOM 590 O O . ASN A 1 81 ? -5.973 -16.776 -0.595 1.00 85.12 81 ASN A O 1
ATOM 594 N N . ARG A 1 82 ? -4.679 -18.548 -0.129 1.00 85.94 82 ARG A N 1
ATOM 595 C CA . ARG A 1 82 ? -5.494 -19.548 -0.842 1.00 85.94 82 ARG A CA 1
ATOM 596 C C . ARG A 1 82 ? -5.732 -20.799 -0.022 1.00 85.94 82 ARG A C 1
ATOM 598 O O . ARG A 1 82 ? -6.856 -21.291 0.042 1.00 85.94 82 ARG A O 1
ATOM 605 N N . LYS A 1 83 ? -4.680 -21.359 0.575 1.00 87.81 83 LYS A N 1
ATOM 606 C CA . LYS A 1 83 ? -4.819 -22.566 1.384 1.00 87.81 83 LYS A CA 1
ATOM 607 C C . LYS A 1 83 ? -5.419 -22.174 2.721 1.00 87.81 83 LYS A C 1
ATOM 609 O O . LYS A 1 83 ? -4.807 -21.416 3.467 1.00 87.81 83 LYS A O 1
ATOM 614 N N . ALA A 1 84 ? -6.599 -22.718 3.000 1.00 88.12 84 ALA A N 1
ATOM 615 C CA . ALA A 1 84 ? -7.248 -22.525 4.283 1.00 88.12 84 ALA A CA 1
ATOM 616 C C . ALA A 1 84 ? -6.393 -23.095 5.427 1.00 88.12 84 ALA A C 1
ATOM 618 O O . ALA A 1 84 ? -5.631 -24.046 5.224 1.00 88.12 84 ALA A O 1
ATOM 619 N N . CYS A 1 85 ? -6.545 -22.533 6.612 1.00 87.62 85 CYS A N 1
ATOM 620 C CA . CYS A 1 85 ? -5.913 -22.944 7.853 1.00 87.62 85 CYS A CA 1
ATOM 621 C C . CYS A 1 85 ? -6.769 -22.491 9.037 1.00 87.62 85 CYS A C 1
ATOM 623 O O . CYS A 1 85 ? -7.651 -21.644 8.919 1.00 87.62 85 CYS A O 1
ATOM 625 N N . THR A 1 86 ? -6.493 -23.078 10.186 1.00 84.88 86 THR A N 1
ATOM 626 C CA . THR A 1 86 ? -7.116 -22.789 11.471 1.00 84.88 86 THR A CA 1
ATOM 627 C C . THR A 1 86 ? -6.024 -22.633 12.519 1.00 84.88 86 THR A C 1
ATOM 629 O O . THR A 1 86 ? -4.855 -22.947 12.278 1.00 84.88 86 THR A O 1
ATOM 632 N N . LYS A 1 87 ? -6.403 -22.210 13.724 1.00 82.75 87 LYS A N 1
ATOM 633 C CA . LYS A 1 87 ? -5.480 -22.160 14.860 1.00 82.75 87 LYS A CA 1
ATOM 634 C C . LYS A 1 87 ? -4.786 -23.504 15.131 1.00 82.75 87 LYS A C 1
ATOM 636 O O . LYS A 1 87 ? -3.617 -23.499 15.517 1.00 82.75 87 LYS A O 1
ATOM 641 N N . ASP A 1 88 ? -5.497 -24.611 14.920 1.00 83.69 88 ASP A N 1
ATOM 642 C CA . ASP A 1 88 ? -5.080 -25.950 15.346 1.00 83.69 88 ASP A CA 1
ATOM 643 C C . ASP A 1 88 ? -4.265 -26.704 14.284 1.00 83.69 88 ASP A C 1
ATOM 645 O O . ASP A 1 88 ? -3.545 -27.637 14.627 1.00 83.69 88 ASP A O 1
ATOM 649 N N . ASP A 1 89 ? -4.356 -26.311 13.007 1.00 86.12 89 ASP A N 1
ATOM 650 C CA . ASP A 1 89 ? -3.697 -27.005 11.885 1.00 86.12 89 ASP A CA 1
ATOM 651 C C . ASP A 1 89 ? -2.759 -26.115 11.048 1.00 86.12 89 ASP A C 1
ATOM 653 O O . ASP A 1 89 ? -2.170 -26.570 10.061 1.00 86.12 89 ASP A O 1
ATOM 657 N N . GLN A 1 90 ? -2.596 -24.842 11.419 1.00 84.00 90 GLN A N 1
ATOM 658 C CA . GLN A 1 90 ? -1.763 -23.885 10.685 1.00 84.00 90 GLN A CA 1
ATOM 659 C C . GLN A 1 90 ? -0.304 -24.325 10.536 1.00 84.00 90 GLN A C 1
ATOM 661 O O . GLN A 1 90 ? 0.306 -24.077 9.497 1.00 84.00 90 GLN A O 1
ATOM 666 N N . ASP A 1 91 ? 0.262 -25.010 11.524 1.00 81.00 91 ASP A N 1
ATOM 667 C CA . ASP A 1 91 ? 1.650 -25.471 11.510 1.00 81.00 91 ASP A CA 1
ATOM 668 C C . ASP A 1 91 ? 1.908 -26.538 10.435 1.00 81.00 91 ASP A C 1
ATOM 670 O O . ASP A 1 91 ? 2.987 -26.573 9.828 1.00 81.00 91 ASP A O 1
ATOM 674 N N . GLN A 1 92 ? 0.899 -27.370 10.170 1.00 83.44 92 GLN A N 1
ATOM 675 C CA . GLN A 1 92 ? 0.901 -28.399 9.134 1.00 83.44 92 GLN A CA 1
ATOM 676 C C . GLN A 1 92 ? 0.488 -27.832 7.779 1.00 83.44 92 GLN A C 1
ATOM 678 O O . GLN A 1 92 ? 1.076 -28.165 6.748 1.00 83.44 92 GLN A O 1
ATOM 683 N N . ARG A 1 93 ? -0.532 -26.969 7.752 1.00 84.25 93 ARG A N 1
ATOM 684 C CA . ARG A 1 93 ? -1.107 -26.479 6.497 1.00 84.25 93 ARG A CA 1
ATOM 685 C C . ARG A 1 93 ? -0.294 -25.360 5.877 1.00 84.25 93 ARG A C 1
ATOM 687 O O . ARG A 1 93 ? -0.121 -25.389 4.658 1.00 84.25 93 ARG A O 1
ATOM 694 N N . CYS A 1 94 ? 0.224 -24.445 6.688 1.00 85.69 94 CYS A N 1
ATOM 695 C CA . CYS A 1 94 ? 1.038 -23.323 6.234 1.00 85.69 94 CYS A CA 1
ATOM 696 C C . CYS A 1 94 ? 2.546 -23.571 6.365 1.00 85.69 94 CYS A C 1
ATOM 698 O O . CYS A 1 94 ? 3.310 -22.744 5.884 1.00 85.69 94 CYS A O 1
ATOM 700 N N . PHE A 1 95 ? 2.964 -24.722 6.919 1.00 83.81 95 PHE A N 1
ATOM 701 C CA . PHE A 1 95 ? 4.364 -25.157 7.087 1.00 83.81 95 PHE A CA 1
ATOM 702 C C . PHE A 1 95 ? 5.174 -24.311 8.080 1.00 83.81 95 PHE A C 1
ATOM 704 O O . PHE A 1 95 ? 6.311 -23.921 7.809 1.00 83.81 95 PHE A O 1
ATOM 711 N N . VAL A 1 96 ? 4.576 -23.982 9.229 1.00 75.50 96 VAL A N 1
ATOM 712 C CA . VAL A 1 96 ? 5.030 -22.858 10.071 1.00 75.50 96 VAL A CA 1
ATOM 713 C C . VAL A 1 96 ? 5.079 -23.173 11.558 1.00 75.50 96 VAL A C 1
ATOM 715 O O . VAL A 1 96 ? 4.491 -24.149 12.013 1.00 75.50 96 VAL A O 1
ATOM 718 N N . TYR A 1 97 ? 5.769 -22.335 12.328 1.00 67.88 97 TYR A N 1
ATOM 719 C CA . TYR A 1 97 ? 5.611 -22.235 13.776 1.00 67.88 97 TYR A CA 1
ATOM 720 C C . TYR A 1 97 ? 4.578 -21.140 14.104 1.00 67.88 97 TYR A C 1
ATOM 722 O O . TYR A 1 97 ? 4.914 -19.979 14.310 1.00 67.88 97 TYR A O 1
ATOM 730 N N . GLY A 1 98 ? 3.298 -21.522 14.118 1.00 60.44 98 GLY A N 1
ATOM 731 C CA . GLY A 1 98 ? 2.246 -20.858 14.904 1.00 60.44 98 GLY A CA 1
ATOM 732 C C . GLY A 1 98 ? 1.583 -19.564 14.402 1.00 60.44 98 GLY A C 1
ATOM 733 O O . GLY A 1 98 ? 0.530 -19.244 14.949 1.00 60.44 98 GLY A O 1
ATOM 734 N N . HIS A 1 99 ? 2.124 -18.817 13.427 1.00 64.06 99 HIS A N 1
ATOM 735 C CA . HIS A 1 99 ? 1.632 -17.440 13.167 1.00 64.06 99 HIS A CA 1
ATOM 736 C C . HIS A 1 99 ? 1.387 -17.048 11.708 1.00 64.06 99 HIS A C 1
ATOM 738 O O . HIS A 1 99 ? 1.172 -15.877 11.411 1.00 64.06 99 HIS A O 1
ATOM 744 N N . LEU A 1 100 ? 1.379 -18.012 10.796 1.00 71.50 100 LEU A N 1
ATOM 745 C CA . LEU A 1 100 ? 1.252 -17.735 9.364 1.00 71.50 100 LEU A CA 1
ATOM 746 C C . LEU A 1 100 ? -0.159 -18.004 8.829 1.00 71.50 100 LEU A C 1
ATOM 748 O O . LEU A 1 100 ? -0.384 -17.888 7.631 1.00 71.50 100 LEU A O 1
ATOM 752 N N . CYS A 1 101 ? -1.108 -18.375 9.690 1.00 82.06 101 CYS A N 1
ATOM 753 C CA . CYS A 1 101 ? -2.517 -18.331 9.332 1.00 82.06 101 CYS A CA 1
ATOM 754 C C . CYS A 1 101 ? -3.044 -16.924 9.595 1.00 82.06 101 CYS A C 1
ATOM 756 O O . CYS A 1 101 ? -2.951 -16.446 10.728 1.00 82.06 101 CYS A O 1
ATOM 758 N N . ASP A 1 102 ? -3.578 -16.274 8.561 1.00 81.06 102 ASP A N 1
ATOM 759 C CA . ASP A 1 102 ? -4.185 -14.958 8.684 1.00 81.06 102 ASP A CA 1
ATOM 760 C C . ASP A 1 102 ? -5.294 -15.028 9.720 1.00 81.06 102 ASP A C 1
ATOM 762 O O . ASP A 1 102 ? -6.330 -15.672 9.543 1.00 81.06 102 ASP A O 1
ATOM 766 N N . SER A 1 103 ? -5.028 -14.369 10.835 1.00 80.38 103 SER A N 1
ATOM 767 C CA . SER A 1 103 ? -5.998 -14.181 11.887 1.00 80.38 103 SER A CA 1
ATOM 768 C C . SER A 1 103 ? -6.484 -12.754 11.859 1.00 80.38 103 SER A C 1
ATOM 770 O O . SER A 1 103 ? -5.782 -11.838 11.430 1.00 80.38 103 SER A O 1
ATOM 772 N N . SER A 1 104 ? -7.699 -12.568 12.336 1.00 81.19 104 SER A N 1
ATOM 773 C CA . SER A 1 104 ? -8.207 -11.248 12.632 1.00 81.19 104 SER A CA 1
ATOM 774 C C . SER A 1 104 ? -8.815 -11.222 14.022 1.00 81.19 104 SER A C 1
ATOM 776 O O . SER A 1 104 ? -8.598 -12.115 14.839 1.00 81.19 104 SER A O 1
ATOM 778 N N . HIS A 1 105 ? -9.538 -10.155 14.301 1.00 79.75 105 HIS A N 1
ATOM 779 C CA . HIS A 1 105 ? -10.205 -9.901 15.549 1.00 79.75 105 HIS A CA 1
ATOM 780 C C . HIS A 1 105 ? -11.698 -10.134 15.374 1.00 79.75 105 HIS A C 1
ATOM 782 O O . HIS A 1 105 ? -12.297 -9.789 14.351 1.00 79.75 105 HIS A O 1
ATOM 788 N N . LYS A 1 106 ? -12.295 -10.728 16.400 1.00 81.69 106 LYS A N 1
ATOM 789 C CA . LYS A 1 106 ? -13.732 -10.949 16.482 1.00 81.69 106 LYS A CA 1
ATOM 790 C C . LYS A 1 106 ? -14.475 -9.623 16.615 1.00 81.69 106 LYS A C 1
ATOM 792 O O . LYS A 1 106 ? -14.125 -8.791 17.454 1.00 81.69 106 LYS A O 1
ATOM 797 N N . PHE A 1 107 ? -15.554 -9.481 15.859 1.00 74.12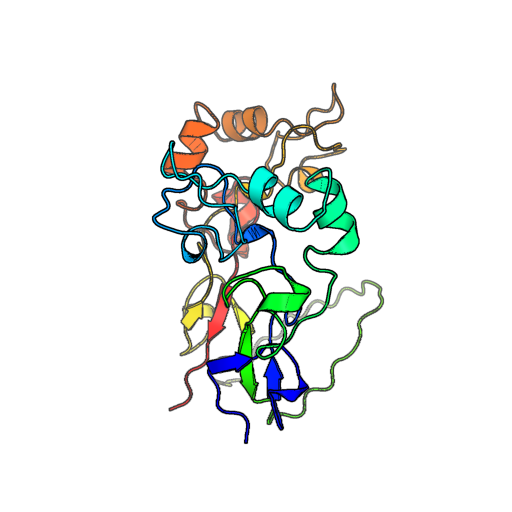 107 PHE A N 1
ATOM 798 C CA . PHE A 1 107 ? -16.533 -8.398 15.945 1.00 74.12 107 PHE A CA 1
ATOM 799 C C . PHE A 1 107 ? -17.912 -8.975 16.249 1.00 74.12 107 PHE A C 1
ATOM 801 O O . PHE A 1 107 ? -18.193 -10.103 15.870 1.00 74.12 107 PHE A O 1
ATOM 808 N N . ASN A 1 108 ? -18.782 -8.238 16.938 1.00 72.75 108 ASN A N 1
ATOM 809 C CA . ASN A 1 108 ? -20.121 -8.712 17.303 1.00 72.75 108 ASN A CA 1
ATOM 810 C C . ASN A 1 108 ? -21.180 -7.991 16.456 1.00 72.75 108 ASN A C 1
ATOM 812 O O . ASN A 1 108 ? -21.222 -6.762 16.463 1.00 72.75 108 ASN A O 1
ATOM 816 N N . THR A 1 109 ? -22.042 -8.733 15.759 1.00 56.38 109 THR A N 1
ATOM 817 C CA . THR A 1 109 ? -23.149 -8.190 14.954 1.00 56.38 109 THR A CA 1
ATOM 818 C C . THR A 1 109 ? -24.471 -8.412 15.671 1.00 56.38 109 THR A C 1
ATOM 820 O O . THR A 1 109 ? -25.283 -9.254 15.312 1.00 56.38 109 THR A O 1
ATOM 823 N N . THR A 1 110 ? -24.714 -7.630 16.718 1.00 47.09 110 THR A N 1
ATOM 824 C CA . THR A 1 110 ? -26.040 -7.551 17.358 1.00 47.09 110 THR A CA 1
ATOM 825 C C . THR A 1 110 ? -26.909 -6.418 16.804 1.00 47.09 110 THR A C 1
ATOM 827 O O . THR A 1 110 ? -27.825 -5.962 17.480 1.00 47.09 110 THR A O 1
ATOM 830 N N . THR A 1 111 ? -26.673 -5.966 15.572 1.00 44.31 111 THR A N 1
ATOM 831 C CA . THR A 1 111 ? -27.557 -5.012 14.885 1.00 44.31 111 THR A CA 1
ATOM 832 C C . THR A 1 111 ? -27.905 -5.526 13.489 1.00 44.31 111 THR A C 1
ATOM 834 O O . THR A 1 111 ? -27.020 -5.833 12.696 1.00 44.31 111 THR A O 1
ATOM 837 N N . ASN A 1 112 ? -29.213 -5.664 13.248 1.00 45.16 112 ASN A N 1
ATOM 838 C CA . ASN A 1 112 ? -29.866 -6.155 12.032 1.00 45.16 112 ASN A CA 1
ATOM 839 C C . ASN A 1 112 ? -29.585 -5.280 10.798 1.00 45.16 112 ASN A C 1
ATOM 841 O O . ASN A 1 112 ? -30.485 -4.576 10.353 1.00 45.16 112 ASN A O 1
ATOM 845 N N . ASP A 1 113 ? -28.407 -5.367 10.194 1.00 41.12 113 ASP A N 1
ATOM 846 C CA . ASP A 1 113 ? -28.212 -4.803 8.858 1.00 41.12 113 ASP A CA 1
ATOM 847 C C . ASP A 1 113 ? -27.868 -5.913 7.867 1.00 41.12 113 ASP A C 1
ATOM 849 O O . ASP A 1 113 ? -26.774 -6.474 7.830 1.00 41.12 113 ASP A O 1
ATOM 853 N N . SER A 1 114 ? -28.887 -6.259 7.085 1.00 36.62 114 SER A N 1
ATOM 854 C CA . SER A 1 114 ? -28.827 -7.118 5.912 1.00 36.62 114 SER A CA 1
ATOM 855 C C . SER A 1 114 ? -27.741 -6.644 4.948 1.00 36.62 114 SER A C 1
ATOM 857 O O . SER A 1 114 ? -27.814 -5.535 4.418 1.00 36.62 114 SER A O 1
ATOM 859 N N . VAL A 1 115 ? -26.769 -7.517 4.688 1.00 38.41 115 VAL A N 1
ATOM 860 C CA . VAL A 1 115 ? -25.790 -7.370 3.608 1.00 38.41 115 VAL A CA 1
ATOM 861 C C . VAL A 1 115 ? -26.549 -7.394 2.281 1.00 38.41 115 VAL A C 1
ATOM 863 O O . VAL A 1 115 ? -27.045 -8.438 1.863 1.00 38.41 115 VAL A O 1
ATOM 866 N N . ALA A 1 116 ? -26.681 -6.237 1.637 1.00 34.03 116 ALA A N 1
ATOM 867 C CA . ALA A 1 116 ? -27.092 -6.161 0.244 1.00 34.03 116 ALA A CA 1
ATOM 868 C C . ALA A 1 116 ? -25.838 -6.294 -0.632 1.00 34.03 116 ALA A C 1
ATOM 870 O O . ALA A 1 116 ? -24.955 -5.438 -0.596 1.00 34.03 116 ALA A O 1
ATOM 871 N N . GLU A 1 117 ? -25.762 -7.386 -1.393 1.00 40.12 117 GLU A N 1
ATOM 872 C CA . GLU A 1 117 ? -24.845 -7.531 -2.523 1.00 40.12 117 GLU A CA 1
ATOM 873 C C . GLU A 1 117 ? -25.207 -6.477 -3.579 1.00 40.12 117 GLU A C 1
ATOM 875 O O . GLU A 1 117 ? -26.259 -6.573 -4.212 1.00 40.12 117 GLU A O 1
ATOM 880 N N . ASP A 1 118 ? -24.366 -5.457 -3.770 1.00 33.28 118 ASP A N 1
ATOM 881 C CA . ASP A 1 118 ? -24.585 -4.475 -4.834 1.00 33.28 118 ASP A CA 1
ATOM 882 C C . ASP A 1 118 ? -23.859 -4.898 -6.114 1.00 33.28 118 ASP A C 1
ATOM 884 O O . ASP A 1 118 ? -22.630 -4.892 -6.215 1.00 33.28 118 ASP A O 1
ATOM 888 N N . SER A 1 119 ? -24.661 -5.278 -7.104 1.00 38.22 119 SER A N 1
ATOM 889 C CA . SER A 1 119 ? -24.257 -5.575 -8.471 1.00 38.22 119 SER A CA 1
ATOM 890 C C . SER A 1 119 ? -24.879 -4.552 -9.432 1.00 38.22 119 SER A C 1
ATOM 892 O O . SER A 1 119 ? -25.743 -4.901 -10.219 1.00 38.22 119 SER A O 1
ATOM 894 N N . SER A 1 120 ? -24.355 -3.313 -9.432 1.00 36.69 120 SER A N 1
ATOM 895 C CA . SER A 1 120 ? -24.514 -2.258 -10.475 1.00 36.69 120 SER A CA 1
ATOM 896 C C . SER A 1 120 ? -25.954 -1.753 -10.777 1.00 36.69 120 SER A C 1
ATOM 898 O O . SER A 1 120 ? -26.926 -2.437 -10.481 1.00 36.69 120 SER A O 1
ATOM 900 N N . PRO A 1 121 ? -26.177 -0.617 -11.492 1.00 35.59 121 PRO A N 1
ATOM 901 C CA . PRO A 1 121 ? -25.309 0.510 -11.851 1.00 35.59 121 PRO A CA 1
ATOM 902 C C . PRO A 1 121 ? -25.818 1.890 -11.346 1.00 35.59 121 PRO A C 1
ATOM 904 O O . PRO A 1 121 ? -26.981 2.089 -10.997 1.00 35.59 121 PRO A O 1
ATOM 907 N N . LEU A 1 122 ? -24.912 2.872 -11.412 1.00 40.44 122 LEU A N 1
ATOM 908 C CA . LEU A 1 122 ? -25.079 4.325 -11.239 1.00 40.44 122 LEU A CA 1
ATOM 909 C C . LEU A 1 122 ? -26.502 4.882 -11.478 1.00 40.44 122 LEU A C 1
ATOM 911 O O . LEU A 1 122 ? -26.955 5.018 -12.617 1.00 40.44 122 LEU A O 1
ATOM 915 N N . ARG A 1 123 ? -27.138 5.383 -10.410 1.00 28.94 123 ARG A N 1
ATOM 916 C CA . ARG A 1 123 ? -28.098 6.494 -10.499 1.00 28.94 123 ARG A CA 1
ATOM 917 C C . ARG A 1 123 ? -27.743 7.590 -9.505 1.00 28.94 123 ARG A C 1
ATOM 919 O O . ARG A 1 123 ? -27.769 7.411 -8.295 1.00 28.94 123 ARG A O 1
ATOM 926 N N . HIS A 1 124 ? -27.438 8.743 -10.082 1.00 40.12 124 HIS A N 1
ATOM 927 C CA . HIS A 1 124 ? -27.251 10.032 -9.439 1.00 40.12 124 HIS A CA 1
ATOM 928 C C . HIS A 1 124 ? -28.471 10.372 -8.560 1.00 40.12 124 HIS A C 1
ATOM 930 O O . HIS A 1 124 ? -29.570 10.579 -9.076 1.00 40.12 124 HIS A O 1
ATOM 936 N N . ARG A 1 125 ? -28.284 10.458 -7.240 1.00 31.25 125 ARG A N 1
ATOM 937 C CA . ARG A 1 125 ? -29.161 11.237 -6.359 1.00 31.25 125 ARG A CA 1
ATOM 938 C C . ARG A 1 125 ? -28.312 12.270 -5.635 1.00 31.25 125 ARG A C 1
ATOM 940 O O . ARG A 1 125 ? -27.494 11.928 -4.790 1.00 31.25 125 ARG A O 1
ATOM 947 N N . ARG A 1 126 ? -28.523 13.531 -6.019 1.00 47.84 126 ARG A N 1
ATOM 948 C CA . ARG A 1 126 ? -28.318 14.685 -5.144 1.00 47.84 126 ARG A CA 1
ATOM 949 C C . ARG A 1 126 ? -29.182 14.484 -3.906 1.00 47.84 126 ARG A C 1
ATOM 951 O O . ARG A 1 126 ? -30.375 14.228 -4.055 1.00 47.84 126 ARG A O 1
ATOM 958 N N . SER A 1 127 ? -28.581 14.670 -2.744 1.00 40.38 127 SER A N 1
ATOM 959 C CA . SER A 1 127 ? -29.302 14.984 -1.521 1.00 40.38 127 SER A CA 1
ATOM 960 C C . SER A 1 127 ? -28.704 16.276 -0.990 1.00 40.38 127 SER A C 1
ATOM 962 O O . SER A 1 127 ? -27.689 16.260 -0.300 1.00 40.38 127 SER A O 1
ATOM 964 N N . ASP A 1 128 ? -29.312 17.384 -1.401 1.00 49.84 128 ASP A N 1
ATOM 965 C CA . ASP A 1 128 ? -29.438 18.538 -0.525 1.00 49.84 128 ASP A CA 1
ATOM 966 C C . ASP A 1 128 ? -30.511 18.132 0.496 1.00 49.84 128 ASP A C 1
ATOM 968 O O . ASP A 1 128 ? -31.664 17.936 0.114 1.00 49.84 128 ASP A O 1
ATOM 972 N N . ASP A 1 129 ? -30.126 17.912 1.751 1.00 38.59 129 ASP A N 1
ATOM 973 C CA . ASP A 1 129 ? -31.070 17.783 2.865 1.00 38.59 129 ASP A CA 1
ATOM 974 C C . ASP A 1 129 ? -30.480 18.525 4.070 1.00 38.59 129 ASP A C 1
ATOM 976 O O . ASP A 1 129 ? -29.609 18.033 4.788 1.00 38.59 129 ASP A O 1
ATOM 980 N N . GLU A 1 130 ? -30.903 19.780 4.217 1.00 46.78 130 GLU A N 1
ATOM 981 C CA . GLU A 1 130 ? -30.787 20.537 5.455 1.00 46.78 130 GLU A CA 1
ATOM 982 C C . GLU A 1 130 ? -31.932 20.123 6.391 1.00 46.78 130 GLU A C 1
ATOM 984 O O . GLU A 1 130 ? -33.102 20.273 6.046 1.00 46.78 130 GLU A O 1
ATOM 989 N N . GLY A 1 131 ? -31.592 19.714 7.617 1.00 45.09 131 GLY A N 1
ATOM 990 C CA . GLY A 1 131 ? -32.484 19.852 8.771 1.00 45.09 131 GLY A CA 1
ATOM 991 C C . GLY A 1 131 ? -33.139 18.579 9.313 1.00 45.09 131 GLY A C 1
ATOM 992 O O . GLY A 1 131 ? -34.338 18.373 9.161 1.00 45.09 131 GLY A O 1
ATOM 993 N N . SER A 1 132 ? -32.400 17.839 10.141 1.00 38.00 132 SER A N 1
ATOM 994 C CA . SER A 1 132 ? -32.962 17.223 11.348 1.00 38.00 132 SER A CA 1
ATOM 995 C C . SER A 1 132 ? -31.910 17.266 12.451 1.00 38.00 132 SER A C 1
ATOM 997 O O . SER A 1 132 ? -30.764 16.877 12.238 1.00 38.00 132 SER A O 1
ATOM 999 N N . GLY A 1 133 ? -32.286 17.801 13.612 1.00 45.09 133 GLY A N 1
ATOM 1000 C CA . GLY A 1 133 ? -31.440 17.919 14.798 1.00 45.09 133 GLY A CA 1
ATOM 1001 C C . GLY A 1 133 ? -31.206 16.576 15.486 1.00 45.09 133 GLY A C 1
ATOM 1002 O O . GLY A 1 133 ? -31.559 16.426 16.651 1.00 45.09 133 GLY A O 1
ATOM 1003 N N . ASP A 1 134 ? -30.613 15.623 14.772 1.00 50.47 134 ASP A N 1
ATOM 1004 C CA . ASP A 1 134 ? -29.981 14.455 15.369 1.00 50.47 134 ASP A CA 1
ATOM 1005 C C . ASP A 1 134 ? -28.506 14.779 15.569 1.00 50.47 134 ASP A C 1
ATOM 1007 O O . ASP A 1 134 ? -27.783 15.103 14.626 1.00 50.47 134 ASP A O 1
ATOM 1011 N N . ASN A 1 135 ? -28.057 14.727 16.821 1.00 61.38 135 ASN A N 1
ATOM 1012 C CA . ASN A 1 135 ? -26.639 14.831 17.121 1.00 61.38 135 ASN A CA 1
ATOM 1013 C C . ASN A 1 135 ? -25.949 13.657 16.402 1.00 61.38 135 ASN A C 1
ATOM 1015 O O . ASN A 1 135 ? -26.306 12.509 16.696 1.00 61.38 135 ASN A O 1
ATOM 1019 N N . PRO A 1 136 ? -25.051 13.899 15.430 1.00 73.94 136 PRO A N 1
ATOM 1020 C CA . PRO A 1 136 ? -24.509 12.828 14.609 1.00 73.94 136 PRO A CA 1
ATOM 1021 C C . PRO A 1 136 ? -23.846 11.790 15.519 1.00 73.94 136 PRO A C 1
ATOM 1023 O O . PRO A 1 136 ? -23.037 12.128 16.379 1.00 73.94 136 PRO A O 1
ATOM 1026 N N . GLN A 1 137 ? -24.269 10.532 15.402 1.00 85.69 137 GLN A N 1
ATOM 1027 C CA . GLN A 1 137 ? -23.747 9.441 16.220 1.00 85.69 137 GLN A CA 1
ATOM 1028 C C . GLN A 1 137 ? -22.577 8.771 15.508 1.00 85.69 137 GLN A C 1
ATOM 1030 O O . GLN A 1 137 ? -22.585 8.619 14.284 1.00 85.69 137 GLN A O 1
ATOM 1035 N N . CYS A 1 138 ? -21.594 8.312 16.283 1.00 89.94 138 CYS A N 1
ATOM 1036 C CA . CYS A 1 138 ? -20.524 7.482 15.752 1.00 89.94 138 CYS A CA 1
ATOM 1037 C C . CYS A 1 138 ? -21.104 6.245 15.052 1.00 89.94 138 CYS A C 1
ATOM 1039 O O . CYS A 1 138 ? -21.780 5.424 15.678 1.00 89.94 138 CYS A O 1
ATOM 1041 N N . LYS A 1 139 ? -20.807 6.096 13.757 1.00 89.94 139 LYS A N 1
ATOM 1042 C CA . LYS A 1 139 ? -21.177 4.921 12.963 1.00 89.94 139 LYS A CA 1
ATOM 1043 C C . LYS A 1 139 ? -20.005 3.933 12.928 1.00 89.94 139 LYS A C 1
ATOM 1045 O O . LYS A 1 139 ? -18.985 4.255 12.313 1.00 89.94 139 LYS A O 1
ATOM 1050 N N . PRO A 1 140 ? -20.123 2.734 13.533 1.00 87.44 140 PRO A N 1
ATOM 1051 C CA . PRO A 1 140 ? -19.055 1.740 13.490 1.00 87.44 140 PRO A CA 1
ATOM 1052 C C . PRO A 1 140 ? -18.687 1.398 12.047 1.00 87.44 140 PRO A C 1
ATOM 1054 O O . PRO A 1 140 ? -19.572 1.207 11.213 1.00 87.44 140 PRO A O 1
ATOM 1057 N N . LEU A 1 141 ? -17.383 1.334 11.761 1.00 84.94 141 LEU A N 1
ATOM 1058 C CA . LEU A 1 141 ? -16.837 1.078 10.422 1.00 84.94 141 LEU A CA 1
ATOM 1059 C C . LEU A 1 141 ? -17.244 2.121 9.361 1.00 84.94 141 LEU A C 1
ATOM 1061 O O . LEU A 1 141 ? -17.089 1.879 8.165 1.00 84.94 141 LEU A O 1
ATOM 1065 N N . GLY A 1 142 ? -17.740 3.291 9.773 1.00 86.75 142 GLY A N 1
ATOM 1066 C CA . GLY A 1 142 ? -17.896 4.433 8.877 1.00 86.75 142 GLY A CA 1
ATOM 1067 C C . GLY A 1 142 ? -16.538 4.893 8.342 1.00 86.75 142 GLY A C 1
ATOM 1068 O O . GLY A 1 142 ? -15.556 4.899 9.081 1.00 86.75 142 GLY A O 1
ATOM 1069 N N . THR A 1 143 ? -16.467 5.260 7.062 1.00 93.06 143 THR A N 1
ATOM 1070 C CA . THR A 1 143 ? -15.258 5.857 6.476 1.00 93.06 143 THR A CA 1
ATOM 1071 C C . THR A 1 143 ? -14.960 7.193 7.145 1.00 93.06 143 THR A C 1
ATOM 1073 O O . THR A 1 143 ? -15.855 8.022 7.286 1.00 93.06 143 THR A O 1
ATOM 1076 N N . CYS A 1 144 ? -13.702 7.419 7.502 1.00 95.12 144 CYS A N 1
ATOM 1077 C CA . CYS A 1 144 ? -13.256 8.656 8.133 1.00 95.12 144 CYS A CA 1
ATOM 1078 C C . CYS A 1 144 ? -11.886 9.087 7.611 1.00 95.12 144 CYS A C 1
ATOM 1080 O O . CYS A 1 144 ? -11.122 8.283 7.079 1.00 95.12 144 CYS A O 1
ATOM 1082 N N . TYR A 1 145 ? -11.571 10.365 7.770 1.00 95.38 145 TYR A N 1
ATOM 1083 C CA . TYR A 1 145 ? -10.272 10.968 7.457 1.00 95.38 145 TYR A CA 1
ATOM 1084 C C . TYR A 1 145 ? -9.670 11.669 8.683 1.00 95.38 145 TYR A C 1
ATOM 1086 O O . TYR A 1 145 ? -8.510 12.075 8.668 1.00 95.38 145 TYR A O 1
ATOM 1094 N N . SER A 1 146 ? -10.456 11.784 9.752 1.00 94.69 146 SER A N 1
ATOM 1095 C CA . SER A 1 146 ? -10.113 12.357 11.045 1.00 94.69 146 SER A CA 1
ATOM 1096 C C . SER A 1 146 ? -11.052 11.807 12.127 1.00 94.69 146 SER A C 1
ATOM 1098 O O . SER A 1 146 ? -12.090 11.223 11.819 1.00 94.69 146 SER A O 1
ATOM 1100 N N . ASN A 1 147 ? -10.714 11.998 13.405 1.00 93.06 147 ASN A N 1
ATOM 1101 C CA . ASN A 1 147 ? -11.595 11.592 14.512 1.00 93.06 147 ASN A CA 1
ATOM 1102 C C . ASN A 1 147 ? -12.938 12.338 14.508 1.00 93.06 147 ASN A C 1
ATOM 1104 O O . ASN A 1 147 ? -13.934 11.798 14.986 1.00 93.06 147 ASN A O 1
ATOM 1108 N N . ASP A 1 148 ? -12.973 13.546 13.948 1.00 92.88 148 ASP A N 1
ATOM 1109 C CA . ASP A 1 148 ? -14.175 14.380 13.906 1.00 92.88 148 ASP A CA 1
ATOM 1110 C C . ASP A 1 148 ? -15.268 13.748 13.031 1.00 92.88 148 ASP A C 1
ATOM 1112 O O . ASP A 1 148 ? -16.450 13.841 13.358 1.00 92.88 148 ASP A O 1
ATOM 1116 N N . ASP A 1 149 ? -14.875 12.996 11.996 1.00 92.88 149 ASP A N 1
ATOM 1117 C CA . ASP A 1 149 ? -15.795 12.239 11.136 1.00 92.88 149 ASP A CA 1
ATOM 1118 C C . ASP A 1 149 ? -16.500 11.090 11.884 1.00 92.88 149 ASP A C 1
ATOM 1120 O O . ASP A 1 149 ? -17.472 10.517 11.391 1.00 92.88 149 ASP A O 1
ATOM 1124 N N . CYS A 1 150 ? -16.003 10.733 13.073 1.00 93.12 150 CYS A N 1
ATOM 1125 C CA . CYS A 1 150 ? -16.513 9.636 13.884 1.00 93.12 150 CYS A CA 1
ATOM 1126 C C . CYS A 1 150 ? -17.380 10.090 15.058 1.00 93.12 150 CYS A C 1
ATOM 1128 O O . CYS A 1 150 ? -17.776 9.237 15.842 1.00 93.12 150 CYS A O 1
ATOM 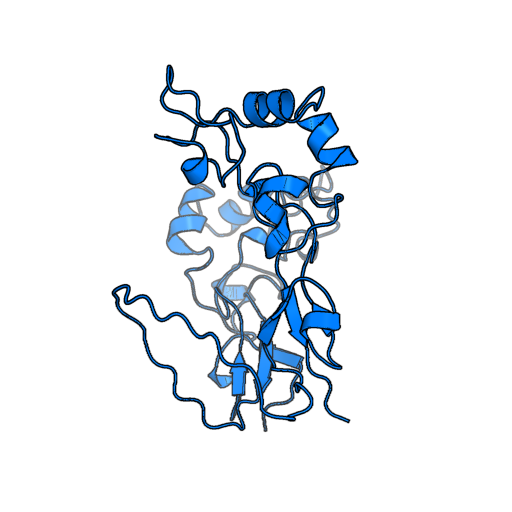1130 N N . PHE A 1 151 ? -17.673 11.385 15.215 1.00 91.50 151 PHE A N 1
ATOM 1131 C CA . PHE A 1 151 ? -18.654 11.913 16.178 1.00 91.50 151 PHE A CA 1
ATOM 1132 C C . PHE A 1 151 ? -18.633 11.241 17.572 1.00 91.50 151 PHE A C 1
ATOM 1134 O O . PHE A 1 151 ? -19.613 10.640 18.019 1.00 91.50 151 PHE A O 1
ATOM 1141 N N . GLY A 1 152 ? -17.477 11.299 18.244 1.00 85.75 152 GLY A N 1
ATOM 1142 C CA . GLY A 1 152 ? -17.237 10.665 19.551 1.00 85.75 152 GLY A CA 1
ATOM 1143 C C . GLY A 1 152 ? -16.471 9.337 19.490 1.00 85.75 152 GLY A C 1
ATOM 1144 O O . GLY A 1 152 ? -16.053 8.826 20.524 1.00 85.75 152 GLY A O 1
ATOM 1145 N N . GLY A 1 153 ? -16.244 8.793 18.292 1.00 90.38 153 GLY A N 1
ATOM 1146 C CA . GLY A 1 153 ? -15.323 7.681 18.056 1.00 90.38 153 GLY A CA 1
ATOM 1147 C C . GLY A 1 153 ? -13.900 8.109 17.689 1.00 90.38 153 GLY A C 1
ATOM 1148 O O . GLY A 1 153 ? -13.550 9.288 17.682 1.00 90.38 153 GLY A O 1
ATOM 1149 N N . GLN A 1 154 ? -13.076 7.122 17.345 1.00 93.88 154 GLN A N 1
ATOM 1150 C CA . GLN A 1 154 ? -11.723 7.315 16.820 1.00 93.88 154 GLN A CA 1
ATOM 1151 C C . GLN A 1 154 ? -11.644 6.849 15.371 1.00 93.88 154 GLN A C 1
ATOM 1153 O O . GLN A 1 154 ? -12.163 5.788 15.036 1.00 93.88 154 GLN A O 1
ATOM 1158 N N . CYS A 1 155 ? -10.952 7.599 14.521 1.00 93.75 155 CYS A N 1
ATOM 1159 C CA . CYS A 1 155 ? -10.659 7.166 13.166 1.00 93.75 155 CYS A CA 1
ATOM 1160 C C . CYS A 1 155 ? -9.376 6.338 13.153 1.00 93.75 155 CYS A C 1
ATOM 1162 O O . CYS A 1 155 ? -8.282 6.857 13.385 1.00 93.75 155 CYS A O 1
ATOM 1164 N N . ILE A 1 156 ? -9.510 5.040 12.897 1.00 93.25 156 ILE A N 1
ATOM 1165 C CA . ILE A 1 156 ? -8.400 4.089 12.942 1.00 93.25 156 ILE A CA 1
ATOM 1166 C C . ILE A 1 156 ? -7.963 3.678 11.533 1.00 93.25 156 ILE A C 1
ATOM 1168 O O . ILE A 1 156 ? -8.780 3.398 10.658 1.00 93.25 156 ILE A O 1
ATOM 1172 N N . GLY A 1 157 ? -6.650 3.629 11.316 1.00 86.56 157 GLY A N 1
ATOM 1173 C CA . GLY A 1 157 ? -6.035 3.231 10.051 1.00 86.56 157 GLY A CA 1
ATOM 1174 C C . GLY A 1 157 ? -4.582 3.694 9.959 1.00 86.56 157 GLY A C 1
ATOM 1175 O O . GLY A 1 157 ? -4.159 4.608 10.669 1.00 86.56 157 GLY A O 1
ATOM 1176 N N . ALA A 1 158 ? -3.798 3.066 9.084 1.00 89.44 158 ALA A N 1
ATOM 1177 C CA . ALA A 1 158 ? -2.451 3.545 8.793 1.00 89.44 158 ALA A CA 1
ATOM 1178 C C . ALA A 1 158 ? -2.537 4.852 7.997 1.00 89.44 158 ALA A C 1
ATOM 1180 O O . ALA A 1 158 ? -3.261 4.916 7.009 1.00 89.44 158 ALA A O 1
ATOM 1181 N N . PHE A 1 159 ? -1.796 5.877 8.423 1.00 93.12 159 PHE A N 1
ATOM 1182 C CA . PHE A 1 159 ? -1.674 7.154 7.707 1.00 93.12 159 PHE A CA 1
ATOM 1183 C C . PHE A 1 159 ? -3.010 7.853 7.395 1.00 93.12 159 PHE A C 1
ATOM 1185 O O . PHE A 1 159 ? -3.123 8.549 6.392 1.00 93.12 159 PHE A O 1
ATOM 1192 N N . VAL A 1 160 ? -4.018 7.697 8.259 1.00 94.50 160 VAL A N 1
ATOM 1193 C CA . VAL A 1 160 ? -5.321 8.372 8.130 1.00 94.50 160 VAL A CA 1
ATOM 1194 C C . VAL A 1 160 ? -5.150 9.876 7.929 1.00 94.50 160 VAL A C 1
ATOM 1196 O O . VAL A 1 160 ? -4.364 10.523 8.625 1.00 94.50 160 VAL A O 1
ATOM 1199 N N . GLY A 1 161 ? -5.901 10.424 6.972 1.00 95.94 161 GLY A N 1
ATOM 1200 C CA . GLY A 1 161 ? -5.877 11.850 6.663 1.00 95.94 161 GLY A CA 1
ATOM 1201 C C . GLY A 1 161 ? -4.563 12.295 6.023 1.00 95.94 161 GLY A C 1
ATOM 1202 O O . GLY A 1 161 ? -4.222 13.473 6.101 1.00 95.94 161 GLY A O 1
ATOM 1203 N N . LYS A 1 162 ? -3.795 11.369 5.429 1.00 97.00 162 LYS A N 1
ATOM 1204 C CA . LYS A 1 162 ? -2.538 11.659 4.727 1.00 97.00 162 LYS A CA 1
ATOM 1205 C C . LYS A 1 162 ? -2.588 11.272 3.254 1.00 97.00 162 LYS A C 1
ATOM 1207 O O . LYS A 1 162 ? -3.245 10.297 2.887 1.00 97.00 162 LYS A O 1
ATOM 1212 N N . CYS A 1 163 ? -1.854 12.002 2.416 1.00 97.25 163 CYS A N 1
ATOM 1213 C CA . CYS A 1 163 ? -1.790 11.731 0.978 1.00 97.25 163 CYS A CA 1
ATOM 1214 C C . CYS A 1 163 ? -1.163 10.361 0.675 1.00 97.25 163 CYS A C 1
ATOM 1216 O O . CYS A 1 163 ? -0.036 10.080 1.096 1.00 97.25 163 CYS A O 1
ATOM 1218 N N . ASN A 1 164 ? -1.882 9.529 -0.085 1.00 95.19 164 ASN A N 1
ATOM 1219 C CA . ASN A 1 164 ? -1.475 8.169 -0.425 1.00 95.19 164 ASN A CA 1
ATOM 1220 C C . ASN A 1 164 ? -0.676 8.124 -1.734 1.00 95.19 164 ASN A C 1
ATOM 1222 O O . ASN A 1 164 ? -1.238 8.118 -2.829 1.00 95.19 164 ASN A O 1
ATOM 1226 N N . CYS A 1 165 ? 0.645 8.022 -1.626 1.00 93.19 165 CYS A N 1
ATOM 1227 C CA . CYS A 1 165 ? 1.518 7.901 -2.794 1.00 93.19 165 CYS A CA 1
ATOM 1228 C C . CYS A 1 165 ? 1.531 6.516 -3.438 1.00 93.19 165 CYS A C 1
ATOM 1230 O O . CYS A 1 165 ? 1.898 6.403 -4.602 1.00 93.19 165 CYS A O 1
ATOM 1232 N N . ASN A 1 166 ? 1.072 5.476 -2.735 1.00 89.75 166 ASN A N 1
ATOM 1233 C CA . ASN A 1 166 ? 0.993 4.131 -3.310 1.00 89.75 166 ASN A CA 1
ATOM 1234 C C . ASN A 1 166 ? -0.083 4.027 -4.406 1.00 89.75 166 ASN A C 1
ATOM 1236 O O . ASN A 1 166 ? -0.185 2.996 -5.064 1.00 89.75 166 ASN A O 1
ATOM 1240 N N . GLY A 1 167 ? -0.898 5.075 -4.593 1.00 89.62 167 GLY A N 1
ATOM 1241 C CA . GLY A 1 167 ? -1.864 5.156 -5.684 1.00 89.62 167 GLY A CA 1
ATOM 1242 C C . GLY A 1 167 ? -1.211 5.267 -7.064 1.00 89.62 167 GLY A C 1
ATOM 1243 O O . GLY A 1 167 ? -1.767 4.745 -8.027 1.00 89.62 167 GLY A O 1
ATOM 1244 N N . CYS A 1 168 ? -0.038 5.902 -7.170 1.00 93.81 168 CYS A N 1
ATOM 1245 C CA . CYS A 1 168 ? 0.697 5.964 -8.429 1.00 93.81 168 CYS A CA 1
ATOM 1246 C C . CYS A 1 168 ? 1.695 4.810 -8.503 1.00 93.81 168 CYS A C 1
ATOM 1248 O O . CYS A 1 168 ? 2.586 4.689 -7.664 1.00 93.81 168 CYS A O 1
ATOM 1250 N N . LEU A 1 169 ? 1.552 3.971 -9.527 1.00 92.00 169 LEU A N 1
ATOM 1251 C CA . LEU A 1 169 ? 2.440 2.843 -9.780 1.00 92.00 169 LEU A CA 1
ATOM 1252 C C . LEU A 1 169 ? 3.092 3.021 -11.150 1.00 92.00 169 LEU A C 1
ATOM 1254 O O . LEU A 1 169 ? 2.400 3.067 -12.170 1.00 92.00 169 LEU A O 1
ATOM 1258 N N . ASP A 1 170 ? 4.420 3.125 -11.163 1.00 90.75 170 ASP A N 1
ATOM 1259 C CA . ASP A 1 170 ? 5.195 3.316 -12.387 1.00 90.75 170 ASP A CA 1
ATOM 1260 C C . ASP A 1 170 ? 4.937 2.199 -13.407 1.00 90.75 170 ASP A C 1
ATOM 1262 O O . ASP A 1 170 ? 4.719 1.034 -13.065 1.00 90.75 170 ASP A O 1
ATOM 1266 N N . LEU A 1 171 ? 4.998 2.567 -14.688 1.00 90.56 171 LEU A N 1
ATOM 1267 C CA . LEU A 1 171 ? 4.872 1.684 -15.852 1.00 90.56 171 LEU A CA 1
ATOM 1268 C C . LEU A 1 171 ? 3.495 1.028 -16.050 1.00 90.56 171 LEU A C 1
ATOM 1270 O O . LEU A 1 171 ? 3.310 0.304 -17.034 1.00 90.56 171 LEU A O 1
ATOM 1274 N N . LEU A 1 172 ? 2.507 1.294 -15.188 1.00 91.12 172 LEU A N 1
ATOM 1275 C CA . LEU A 1 172 ? 1.128 0.885 -15.456 1.00 91.12 172 LEU A CA 1
ATOM 1276 C C . LEU A 1 172 ? 0.600 1.573 -16.709 1.00 91.12 172 LEU A C 1
ATOM 1278 O O . LEU A 1 172 ? 0.837 2.758 -16.907 1.00 91.12 172 LEU A O 1
ATOM 1282 N N . ARG A 1 173 ? -0.145 0.847 -17.549 1.00 93.81 173 ARG A N 1
ATOM 1283 C CA . ARG A 1 173 ? -0.787 1.467 -18.712 1.00 93.81 173 ARG A CA 1
ATOM 1284 C C . ARG A 1 173 ? -1.807 2.509 -18.273 1.00 93.81 173 ARG A C 1
ATOM 1286 O O . ARG A 1 173 ? -2.607 2.246 -17.379 1.00 93.81 173 ARG A O 1
ATOM 1293 N N . CYS A 1 174 ? -1.812 3.644 -18.957 1.00 96.31 174 CYS A N 1
ATOM 1294 C CA . CYS A 1 174 ? -2.724 4.739 -18.670 1.00 96.31 174 CYS A CA 1
ATOM 1295 C C . CYS A 1 174 ? -3.176 5.448 -19.950 1.00 96.31 174 CYS A C 1
ATOM 1297 O O . CYS A 1 174 ? -2.440 5.530 -20.935 1.00 96.31 174 CYS A O 1
ATOM 1299 N N . GLU A 1 175 ? -4.391 5.985 -19.903 1.00 97.00 175 GLU A N 1
ATOM 1300 C CA . GLU A 1 175 ? -4.928 6.928 -20.892 1.00 97.00 175 GLU A CA 1
ATOM 1301 C C . GLU A 1 175 ? -4.988 8.357 -20.337 1.00 97.00 175 GLU A C 1
ATOM 1303 O O . GLU A 1 175 ? -5.044 9.326 -21.088 1.00 97.00 175 GLU A O 1
ATOM 1308 N N . ASN A 1 176 ? -5.003 8.491 -19.011 1.00 96.00 176 ASN A N 1
ATOM 1309 C CA . ASN A 1 176 ? -4.992 9.752 -18.286 1.00 96.00 176 ASN A CA 1
ATOM 1310 C C . ASN A 1 176 ? -4.544 9.513 -16.833 1.00 96.00 176 ASN A C 1
ATOM 1312 O O . ASN A 1 176 ? -4.413 8.370 -16.386 1.00 96.00 176 ASN A O 1
ATOM 1316 N N . ASP A 1 177 ? -4.352 10.597 -16.086 1.00 96.25 177 ASP A N 1
ATOM 1317 C CA . ASP A 1 177 ? -3.807 10.568 -14.725 1.00 96.25 177 ASP A CA 1
ATOM 1318 C C . ASP A 1 177 ? -4.664 9.795 -13.716 1.00 96.25 177 ASP A C 1
ATOM 1320 O O . ASP A 1 177 ? -4.128 9.267 -12.743 1.00 96.25 177 ASP A O 1
ATOM 1324 N N . THR A 1 178 ? -5.978 9.649 -13.942 1.00 94.31 178 THR A N 1
ATOM 1325 C CA . THR A 1 178 ? -6.841 8.879 -13.024 1.00 94.31 178 THR A CA 1
ATOM 1326 C C . THR A 1 178 ? -6.437 7.404 -12.961 1.00 94.31 178 THR A C 1
ATOM 1328 O O . THR A 1 178 ? -6.592 6.771 -11.920 1.00 94.31 178 THR A O 1
ATOM 1331 N N . MET A 1 179 ? -5.833 6.876 -14.034 1.00 94.62 179 MET A N 1
ATOM 1332 C CA . MET A 1 179 ? -5.287 5.515 -14.086 1.00 94.62 179 MET A CA 1
ATOM 1333 C C . MET A 1 179 ? -3.930 5.381 -13.379 1.00 94.62 179 MET A C 1
ATOM 1335 O O . MET A 1 179 ? -3.504 4.268 -13.090 1.00 94.62 179 MET A O 1
ATOM 1339 N N . CYS A 1 180 ? -3.279 6.500 -13.056 1.00 95.19 180 CYS A N 1
ATOM 1340 C CA . CYS A 1 180 ? -2.042 6.574 -12.276 1.00 95.19 180 CYS A CA 1
ATOM 1341 C C . CYS A 1 180 ? -2.324 6.978 -10.821 1.00 95.19 180 CYS A C 1
ATOM 1343 O O . CYS A 1 180 ? -1.588 7.756 -10.214 1.00 95.19 180 CYS A O 1
ATOM 1345 N N . GLY A 1 181 ? -3.455 6.516 -10.281 1.00 92.44 181 GLY A N 1
ATOM 1346 C CA . GLY A 1 181 ? -3.915 6.869 -8.937 1.00 92.44 181 GLY A CA 1
ATOM 1347 C C . GLY A 1 181 ? -4.421 8.301 -8.790 1.00 92.44 181 GLY A C 1
ATOM 1348 O O . GLY A 1 181 ? -4.662 8.729 -7.665 1.00 92.44 181 GLY A O 1
ATOM 1349 N N . GLY A 1 182 ? -4.569 9.031 -9.899 1.00 95.88 182 GLY A N 1
ATOM 1350 C CA . GLY A 1 182 ? -4.988 10.430 -9.930 1.00 95.88 182 GLY A CA 1
ATOM 1351 C C . GLY A 1 182 ? -3.843 11.440 -9.882 1.00 95.88 182 GLY A C 1
ATOM 1352 O O . GLY A 1 182 ? -4.118 12.632 -9.985 1.00 95.88 182 GLY A O 1
ATOM 1353 N N . LEU A 1 183 ? -2.579 11.008 -9.763 1.00 97.44 183 LEU A N 1
ATOM 1354 C CA . LEU A 1 183 ? -1.443 11.931 -9.700 1.00 97.44 183 LEU A CA 1
ATOM 1355 C C . LEU A 1 183 ? -1.336 12.752 -10.992 1.00 97.44 183 LEU A C 1
ATOM 1357 O O . LEU A 1 183 ? -1.047 12.217 -12.062 1.00 97.44 183 LEU A O 1
ATOM 1361 N N . LYS A 1 184 ? -1.556 14.063 -10.881 1.00 97.56 184 LYS A N 1
ATOM 1362 C CA . LYS A 1 184 ? -1.578 14.981 -12.025 1.00 97.56 184 LYS A CA 1
ATOM 1363 C C . LYS A 1 184 ? -0.232 15.016 -12.750 1.00 97.56 184 LYS A C 1
ATOM 1365 O O . LYS A 1 184 ? 0.814 15.240 -12.144 1.00 97.56 184 LYS A O 1
ATOM 1370 N N . GLY A 1 185 ? -0.275 14.838 -14.066 1.00 96.62 185 GLY A N 1
ATOM 1371 C CA . GLY A 1 185 ? 0.889 14.789 -14.942 1.00 96.62 185 GLY A CA 1
ATOM 1372 C C . GLY A 1 185 ? 1.708 13.502 -14.838 1.00 96.62 185 GLY A C 1
ATOM 1373 O O . GLY A 1 185 ? 2.852 13.504 -15.287 1.00 96.62 185 GLY A O 1
ATOM 1374 N N . ALA A 1 186 ? 1.165 12.435 -14.242 1.00 97.75 186 ALA A N 1
ATOM 1375 C CA . ALA A 1 186 ? 1.842 11.145 -14.165 1.00 97.75 186 ALA A CA 1
ATOM 1376 C C . ALA A 1 186 ? 1.607 10.279 -15.408 1.00 97.75 186 ALA A C 1
ATOM 1378 O O . ALA A 1 186 ? 2.453 9.456 -15.734 1.00 97.75 186 ALA A O 1
ATOM 1379 N N . CYS A 1 187 ? 0.496 10.416 -16.132 1.00 97.94 187 CYS A N 1
ATOM 1380 C CA . CYS A 1 187 ? 0.277 9.600 -17.320 1.00 97.94 187 CYS A CA 1
ATOM 1381 C C . CYS A 1 187 ? 1.090 10.117 -18.514 1.00 97.94 187 CYS A C 1
ATOM 1383 O O . CYS A 1 187 ? 0.767 11.139 -19.126 1.00 97.94 187 CYS A O 1
ATOM 1385 N N . ASN A 1 188 ? 2.134 9.380 -18.892 1.00 97.50 188 ASN A N 1
ATOM 1386 C CA . ASN A 1 188 ? 2.935 9.692 -20.064 1.00 97.50 188 ASN A CA 1
ATOM 1387 C C . ASN A 1 188 ? 2.231 9.185 -21.330 1.00 97.50 188 ASN A C 1
ATOM 1389 O O . ASN A 1 188 ? 2.272 7.999 -21.655 1.00 97.50 188 ASN A O 1
ATOM 1393 N N . LEU A 1 189 ? 1.611 10.099 -22.079 1.00 95.69 189 LEU A N 1
ATOM 1394 C CA . LEU A 1 189 ? 0.863 9.776 -23.301 1.00 95.69 189 LEU A CA 1
ATOM 1395 C C . LEU A 1 189 ? 1.745 9.310 -24.471 1.00 95.69 189 LEU A C 1
ATOM 1397 O O . LEU A 1 189 ? 1.228 8.716 -25.413 1.00 95.69 189 LEU A O 1
ATOM 1401 N N . ASN A 1 190 ? 3.065 9.531 -24.420 1.00 96.62 190 ASN A N 1
ATOM 1402 C CA . ASN A 1 190 ? 3.977 9.035 -25.455 1.00 96.62 190 ASN A CA 1
ATOM 1403 C C . ASN A 1 190 ? 4.251 7.537 -25.287 1.00 96.62 190 ASN A C 1
ATOM 1405 O O . ASN A 1 190 ? 4.302 6.800 -26.269 1.00 96.62 190 ASN A O 1
ATOM 1409 N N . THR A 1 191 ? 4.434 7.085 -24.045 1.00 95.88 191 THR A N 1
ATOM 1410 C CA . THR A 1 191 ? 4.666 5.668 -23.721 1.00 95.88 191 THR A CA 1
ATOM 1411 C C . THR A 1 191 ? 3.379 4.936 -23.348 1.00 95.88 191 THR A C 1
ATOM 1413 O O . THR A 1 191 ? 3.372 3.709 -23.287 1.00 95.88 191 THR A O 1
ATOM 1416 N N . THR A 1 192 ? 2.278 5.665 -23.140 1.00 96.00 192 THR A N 1
ATOM 1417 C CA . THR A 1 192 ? 0.988 5.181 -22.616 1.00 96.00 192 THR A CA 1
ATOM 1418 C C . THR A 1 192 ? 1.115 4.505 -21.251 1.00 96.00 192 THR A C 1
ATOM 1420 O O . THR A 1 192 ? 0.423 3.529 -20.960 1.00 96.00 192 THR A O 1
ATOM 1423 N N . THR A 1 193 ? 2.036 5.000 -20.421 1.00 96.81 193 THR A N 1
ATOM 1424 C CA . THR A 1 193 ? 2.325 4.444 -19.095 1.00 96.81 193 THR A CA 1
ATOM 1425 C C . THR A 1 193 ? 2.453 5.522 -18.029 1.00 96.81 193 THR A C 1
ATOM 1427 O O . THR A 1 193 ? 2.851 6.644 -18.32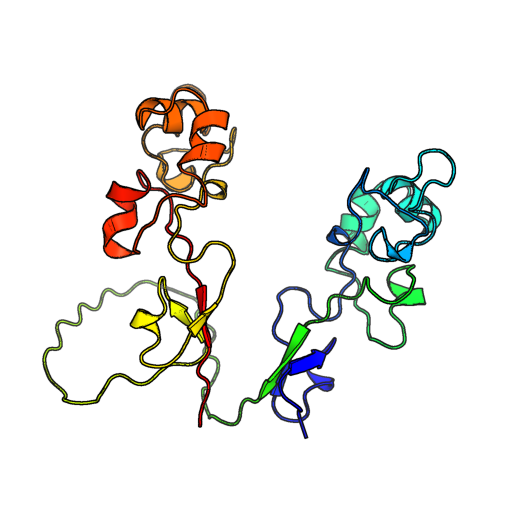3 1.00 96.81 193 THR A O 1
ATOM 1430 N N . CYS A 1 194 ? 2.177 5.168 -16.780 1.00 95.31 194 CYS A N 1
ATOM 1431 C CA . CYS A 1 194 ? 2.419 6.020 -15.630 1.00 95.31 194 CYS A CA 1
ATOM 1432 C C . CYS A 1 194 ? 3.923 6.242 -15.420 1.00 95.31 194 CYS A C 1
ATOM 1434 O O . CYS A 1 194 ? 4.708 5.294 -15.423 1.00 95.31 194 CYS A O 1
ATOM 1436 N N . ASP A 1 195 ? 4.286 7.502 -15.236 1.00 97.31 195 ASP A N 1
ATOM 1437 C CA . ASP A 1 195 ? 5.577 8.026 -14.816 1.00 97.31 195 ASP A CA 1
ATOM 1438 C C . ASP A 1 195 ? 5.325 8.850 -13.547 1.00 97.31 195 ASP A C 1
ATOM 1440 O O . ASP A 1 195 ? 5.033 10.051 -13.571 1.00 97.31 195 ASP A O 1
ATOM 1444 N N . CYS A 1 196 ? 5.351 8.164 -12.408 1.00 94.88 196 CYS A N 1
ATOM 1445 C CA . CYS A 1 196 ? 5.059 8.762 -11.113 1.00 94.88 196 CYS A CA 1
ATOM 1446 C C . CYS A 1 196 ? 6.119 9.792 -10.734 1.00 94.88 196 CYS A C 1
ATOM 1448 O O . CYS A 1 196 ? 5.800 10.806 -10.113 1.00 94.88 196 CYS A O 1
ATOM 1450 N N . THR A 1 197 ? 7.367 9.574 -11.157 1.00 94.19 197 THR A N 1
ATOM 1451 C CA . THR A 1 197 ? 8.451 10.540 -10.956 1.00 94.19 197 THR A CA 1
ATOM 1452 C C . THR A 1 197 ? 8.137 11.853 -11.670 1.00 94.19 197 THR A C 1
ATOM 1454 O O . THR A 1 197 ? 8.225 12.906 -11.040 1.00 94.19 197 THR A O 1
ATOM 1457 N N . ALA A 1 198 ? 7.687 11.807 -12.928 1.00 95.50 198 ALA A N 1
ATOM 1458 C CA . ALA A 1 198 ? 7.230 12.996 -13.646 1.00 95.50 198 ALA A CA 1
ATOM 1459 C C . ALA A 1 198 ? 6.038 13.673 -12.950 1.00 95.50 198 ALA A C 1
ATOM 1461 O O . ALA A 1 198 ? 6.036 14.895 -12.801 1.00 95.50 198 ALA A O 1
ATOM 1462 N N . GLY A 1 199 ? 5.068 12.897 -12.453 1.00 96.88 199 GLY A N 1
ATOM 1463 C CA . GLY A 1 199 ? 3.948 13.423 -11.666 1.00 96.88 199 GLY A CA 1
ATOM 1464 C C . GLY A 1 199 ? 4.400 14.197 -10.419 1.00 96.88 199 GLY A C 1
ATOM 1465 O O . GLY A 1 199 ? 3.978 15.333 -10.198 1.00 96.88 199 GLY A O 1
ATOM 1466 N N . TYR A 1 200 ? 5.322 13.639 -9.629 1.00 96.06 200 TYR A N 1
ATOM 1467 C CA . TYR A 1 200 ? 5.867 14.327 -8.452 1.00 96.06 200 TYR A CA 1
ATOM 1468 C C . TYR A 1 200 ? 6.724 15.541 -8.816 1.00 96.06 200 TYR A C 1
ATOM 1470 O O . TYR A 1 200 ? 6.638 16.571 -8.146 1.00 96.06 200 TYR A O 1
ATOM 1478 N N . SER A 1 201 ? 7.504 15.472 -9.895 1.00 95.94 201 SER A N 1
ATOM 1479 C CA . SER A 1 201 ? 8.237 16.638 -10.393 1.00 95.94 201 SER A CA 1
ATOM 1480 C C . SER A 1 201 ? 7.300 17.765 -10.828 1.00 95.94 201 SER A C 1
ATOM 1482 O O . SER A 1 201 ? 7.548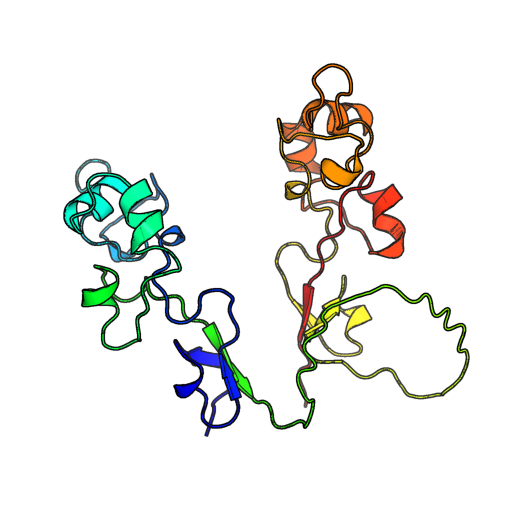 18.923 -10.494 1.00 95.94 201 SER A O 1
ATOM 1484 N N . ASN A 1 202 ? 6.177 17.442 -11.475 1.00 96.31 202 ASN A N 1
ATOM 1485 C CA . ASN A 1 202 ? 5.142 18.416 -11.839 1.00 96.31 202 ASN A CA 1
ATOM 1486 C C . ASN A 1 202 ? 4.451 19.031 -10.611 1.00 96.31 202 ASN A C 1
ATOM 1488 O O . ASN A 1 202 ? 4.054 20.195 -10.643 1.00 96.31 202 ASN A O 1
ATOM 1492 N N . ALA A 1 203 ? 4.349 18.278 -9.514 1.00 95.31 203 ALA A N 1
ATOM 1493 C CA . ALA A 1 203 ? 3.863 18.763 -8.224 1.00 95.31 203 ALA A CA 1
ATOM 1494 C C . ALA A 1 203 ? 4.896 19.611 -7.445 1.00 95.31 203 ALA A C 1
ATOM 1496 O O . ALA A 1 203 ? 4.571 20.156 -6.390 1.00 95.31 203 ALA A O 1
ATOM 1497 N N . GLY A 1 204 ? 6.122 19.759 -7.964 1.00 96.25 204 GLY A N 1
ATOM 1498 C CA . GLY A 1 204 ? 7.173 20.605 -7.395 1.00 96.25 204 GLY A CA 1
ATOM 1499 C C . GLY A 1 204 ? 8.202 19.877 -6.526 1.00 96.25 204 GLY A C 1
ATOM 1500 O O . GLY A 1 204 ? 9.018 20.542 -5.889 1.00 96.25 204 GLY A O 1
ATOM 1501 N N . PHE A 1 205 ? 8.196 18.541 -6.493 1.00 95.69 205 PHE A N 1
ATOM 1502 C CA . PHE A 1 205 ? 9.198 17.760 -5.764 1.00 95.69 205 PHE A CA 1
ATOM 1503 C C . PHE A 1 205 ? 10.451 17.525 -6.609 1.00 95.69 205 PHE A C 1
ATOM 1505 O O . PHE A 1 205 ? 10.385 17.275 -7.813 1.00 95.69 205 PHE A O 1
ATOM 1512 N N . SER A 1 206 ? 11.617 17.557 -5.967 1.00 91.00 206 SER A N 1
ATOM 1513 C CA . SER A 1 206 ? 12.903 17.377 -6.657 1.00 91.00 206 SER A CA 1
ATOM 1514 C C . SER A 1 206 ? 13.141 15.939 -7.134 1.00 91.00 206 SER A C 1
ATOM 1516 O O . SER A 1 206 ? 13.910 15.707 -8.064 1.00 91.00 206 SER A O 1
ATOM 1518 N N . SER A 1 207 ? 12.496 14.966 -6.488 1.00 84.94 207 SER A N 1
ATOM 1519 C CA . SER A 1 207 ? 12.566 13.541 -6.815 1.00 84.94 207 SER A CA 1
ATOM 1520 C C . SER A 1 207 ? 11.433 12.769 -6.130 1.00 84.94 207 SER A C 1
ATOM 1522 O O . SER A 1 207 ? 10.793 13.278 -5.209 1.00 84.94 207 SER A O 1
ATOM 1524 N N . LEU A 1 208 ? 11.238 11.500 -6.507 1.00 84.88 208 LEU A N 1
ATOM 1525 C CA . LEU A 1 208 ? 10.358 10.589 -5.766 1.00 84.88 208 LEU A CA 1
ATOM 1526 C C . LEU A 1 208 ? 10.787 10.446 -4.294 1.00 84.88 208 LEU A C 1
ATOM 1528 O O . LEU A 1 208 ? 9.940 10.404 -3.410 1.00 84.88 208 LEU A O 1
ATOM 1532 N N . ALA A 1 209 ? 12.094 10.413 -4.011 1.00 87.50 209 ALA A N 1
ATOM 1533 C CA . ALA A 1 209 ? 12.602 10.319 -2.642 1.00 87.50 209 ALA A CA 1
ATOM 1534 C C . ALA A 1 209 ? 12.217 11.543 -1.792 1.00 87.50 209 ALA A C 1
ATOM 1536 O O . ALA A 1 209 ? 11.837 11.397 -0.633 1.00 87.50 209 ALA A O 1
ATOM 1537 N N . ASP A 1 210 ? 12.262 12.739 -2.378 1.00 87.94 210 ASP A N 1
ATOM 1538 C CA . ASP A 1 210 ? 11.826 13.981 -1.732 1.00 87.94 210 ASP A CA 1
ATOM 1539 C C . ASP A 1 210 ? 10.318 13.961 -1.429 1.00 87.94 210 ASP A C 1
ATOM 1541 O O . ASP A 1 210 ? 9.896 14.258 -0.309 1.00 87.94 210 ASP A O 1
ATOM 1545 N N . ALA A 1 211 ? 9.506 13.492 -2.383 1.00 91.56 211 ALA A N 1
ATOM 1546 C CA . ALA A 1 211 ? 8.077 13.285 -2.161 1.00 91.56 211 ALA A CA 1
ATOM 1547 C C . ALA A 1 211 ? 7.816 12.257 -1.042 1.00 91.56 211 ALA A C 1
ATOM 1549 O O . ALA A 1 211 ? 6.975 12.489 -0.173 1.00 91.56 211 ALA A O 1
ATOM 1550 N N . LEU A 1 212 ? 8.563 11.150 -1.002 1.00 88.25 212 LEU A N 1
ATOM 1551 C CA . LEU A 1 212 ? 8.425 10.123 0.036 1.00 88.25 212 LEU A CA 1
ATOM 1552 C C . LEU A 1 212 ? 8.745 10.643 1.443 1.00 88.25 212 LEU A C 1
ATOM 1554 O O . LEU A 1 212 ? 8.090 10.238 2.400 1.00 88.25 212 LEU A O 1
ATOM 1558 N N . LEU A 1 213 ? 9.725 11.540 1.574 1.00 89.00 213 LEU A N 1
ATOM 1559 C CA . LEU A 1 213 ? 10.144 12.087 2.867 1.00 89.00 213 LEU A CA 1
ATOM 1560 C C . LEU A 1 213 ? 9.222 13.196 3.382 1.00 89.00 213 LEU A C 1
ATOM 1562 O O . LEU A 1 213 ? 9.001 13.297 4.588 1.00 89.00 213 LEU A O 1
ATOM 1566 N N . HIS A 1 214 ? 8.699 14.038 2.490 1.00 89.38 214 HIS A N 1
ATOM 1567 C CA . HIS A 1 214 ? 8.032 15.281 2.891 1.00 89.38 214 HIS A CA 1
ATOM 1568 C C . HIS A 1 214 ? 6.535 15.328 2.578 1.00 89.38 214 HIS A C 1
ATOM 1570 O O . HIS A 1 214 ? 5.832 16.218 3.063 1.00 89.38 214 HIS A O 1
ATOM 1576 N N . PHE A 1 215 ? 6.025 14.385 1.789 1.00 94.81 215 PHE A N 1
ATOM 1577 C CA . PHE A 1 215 ? 4.658 14.428 1.284 1.00 94.81 215 PHE A CA 1
ATOM 1578 C C . PHE A 1 215 ? 3.904 13.115 1.500 1.00 94.81 215 PHE A C 1
ATOM 1580 O O . PHE A 1 215 ? 2.863 13.111 2.162 1.00 94.81 215 PHE A O 1
ATOM 1587 N N . CYS A 1 216 ? 4.434 12.000 1.008 1.00 94.12 216 CYS A N 1
ATOM 1588 C CA . CYS A 1 216 ? 3.777 10.699 1.058 1.00 94.12 216 CYS A CA 1
ATOM 1589 C C . CYS A 1 216 ? 3.559 10.234 2.489 1.00 94.12 216 CYS A C 1
ATOM 1591 O O . CYS A 1 216 ? 4.512 10.111 3.249 1.00 94.12 216 CYS A O 1
ATOM 1593 N N . ASN A 1 217 ? 2.306 9.964 2.859 1.00 92.88 217 ASN A N 1
ATOM 1594 C CA . ASN A 1 217 ? 1.930 9.572 4.220 1.00 92.88 217 ASN A CA 1
ATOM 1595 C C . ASN A 1 217 ? 2.308 10.606 5.311 1.00 92.88 217 ASN A C 1
ATOM 1597 O O . ASN A 1 217 ? 2.198 10.323 6.505 1.00 92.88 217 ASN A O 1
ATOM 1601 N N . VAL A 1 218 ? 2.707 11.822 4.916 1.00 94.94 218 VAL A N 1
ATOM 1602 C CA . VAL A 1 218 ? 3.153 12.910 5.803 1.00 94.94 218 VAL A CA 1
ATOM 1603 C C . VAL A 1 218 ? 2.214 14.110 5.704 1.00 94.94 218 VAL A C 1
ATOM 1605 O O . VAL A 1 218 ? 1.748 14.620 6.731 1.00 94.94 218 VAL A O 1
ATOM 1608 N N . LYS A 1 219 ? 1.897 14.543 4.480 1.00 96.25 219 LYS A N 1
ATOM 1609 C CA . LYS A 1 219 ? 1.034 15.694 4.203 1.00 96.25 219 LYS A CA 1
ATOM 1610 C C . LYS A 1 219 ? -0.409 15.392 4.604 1.00 96.25 219 LYS A C 1
ATOM 1612 O O . LYS A 1 219 ? -0.973 14.408 4.140 1.00 96.25 219 LYS A O 1
ATOM 1617 N N . ASN A 1 220 ? -0.988 16.251 5.446 1.00 96.62 220 ASN A N 1
ATOM 1618 C CA . ASN A 1 220 ? -2.405 16.185 5.814 1.00 96.62 220 ASN A CA 1
ATOM 1619 C C . ASN A 1 220 ? -3.309 16.505 4.619 1.00 96.62 220 ASN A C 1
ATOM 1621 O O . ASN A 1 220 ? -2.994 17.411 3.846 1.00 96.62 220 ASN A O 1
ATOM 1625 N N . CYS A 1 221 ? -4.444 15.820 4.545 1.00 96.69 221 CYS A N 1
ATOM 1626 C CA . CYS A 1 221 ? -5.501 16.027 3.565 1.00 96.69 221 CYS A CA 1
ATOM 1627 C C . CYS A 1 221 ? -6.875 15.686 4.153 1.00 96.69 221 CYS A C 1
ATOM 1629 O O . CYS A 1 221 ? -6.988 15.026 5.187 1.00 96.69 221 CYS A O 1
ATOM 1631 N N . THR A 1 222 ? -7.921 16.102 3.443 1.00 94.19 222 THR A N 1
ATOM 1632 C CA . THR A 1 222 ? -9.296 15.625 3.631 1.00 94.19 222 THR A CA 1
ATOM 1633 C C . THR A 1 222 ? -9.831 15.091 2.308 1.00 94.19 222 THR A C 1
ATOM 1635 O O . THR A 1 222 ? -9.275 15.383 1.245 1.00 94.19 222 THR A O 1
ATOM 1638 N N . LYS A 1 223 ? -10.946 14.354 2.336 1.00 91.19 223 LYS A N 1
ATOM 1639 C CA . LYS A 1 223 ? -11.577 13.862 1.104 1.00 91.19 223 LYS A CA 1
ATOM 1640 C C . LYS A 1 223 ? -11.967 14.987 0.144 1.00 91.19 223 LYS A C 1
ATOM 1642 O O . LYS A 1 223 ? -11.827 14.847 -1.063 1.00 91.19 223 LYS A O 1
ATOM 1647 N N . GLN A 1 224 ? -12.450 16.108 0.671 1.00 91.94 224 GLN A N 1
ATOM 1648 C CA . GLN A 1 224 ? -12.922 17.236 -0.132 1.00 91.94 224 GLN A CA 1
ATOM 1649 C C . GLN A 1 224 ? -11.768 18.015 -0.775 1.00 91.94 224 GLN A C 1
ATOM 1651 O O . GLN A 1 224 ? -11.963 18.651 -1.808 1.00 91.94 224 GLN A O 1
ATOM 1656 N N . ALA A 1 225 ? -10.579 17.976 -0.167 1.00 92.31 225 ALA A N 1
ATOM 1657 C CA . ALA A 1 225 ? -9.419 18.740 -0.608 1.00 92.31 225 ALA A CA 1
ATOM 1658 C C . ALA A 1 225 ? -8.332 17.889 -1.288 1.00 92.31 225 ALA A C 1
ATOM 1660 O O . ALA A 1 225 ? -7.343 18.456 -1.744 1.00 92.31 225 ALA A O 1
ATOM 1661 N N . GLU A 1 226 ? -8.498 16.565 -1.406 1.00 91.88 226 GLU A N 1
ATOM 1662 C CA . GLU A 1 226 ? -7.457 15.652 -1.915 1.00 91.88 226 GLU A CA 1
ATOM 1663 C C . GLU A 1 226 ? -6.952 16.018 -3.323 1.00 91.88 226 GLU A C 1
ATOM 1665 O O . GLU A 1 226 ? -5.751 15.973 -3.582 1.00 91.88 226 GLU A O 1
ATOM 1670 N N . ASP A 1 227 ? -7.833 16.496 -4.209 1.00 93.06 227 ASP A N 1
ATOM 1671 C CA . ASP A 1 227 ? -7.449 16.920 -5.562 1.00 93.06 227 ASP A CA 1
ATOM 1672 C C . ASP A 1 227 ? -6.394 18.044 -5.556 1.00 93.06 227 ASP A C 1
ATOM 1674 O O . ASP A 1 227 ? -5.508 18.103 -6.419 1.00 93.06 227 ASP A O 1
ATOM 1678 N N . LYS A 1 228 ? -6.476 18.924 -4.554 1.00 94.81 228 LYS A N 1
ATOM 1679 C CA . LYS A 1 228 ? -5.563 20.049 -4.358 1.00 94.81 228 LYS A CA 1
ATOM 1680 C C . LYS A 1 228 ? -4.387 19.665 -3.466 1.00 94.81 228 LYS A C 1
ATOM 1682 O O . LYS A 1 228 ? -3.243 19.901 -3.838 1.00 94.81 228 LYS A O 1
ATOM 1687 N N . ASP A 1 229 ? -4.667 19.099 -2.297 1.00 95.88 229 ASP A N 1
ATOM 1688 C CA . ASP A 1 229 ? -3.669 18.847 -1.256 1.00 95.88 229 ASP A CA 1
ATOM 1689 C C . ASP A 1 229 ? -2.760 17.669 -1.592 1.00 95.88 229 ASP A C 1
ATOM 1691 O O . ASP A 1 229 ? -1.603 17.664 -1.172 1.00 95.88 229 ASP A O 1
ATOM 1695 N N . CYS A 1 230 ? -3.273 16.704 -2.359 1.00 97.31 230 CYS A N 1
ATOM 1696 C CA . CYS A 1 230 ? -2.563 15.499 -2.761 1.00 97.31 230 CYS A CA 1
ATOM 1697 C C . CYS A 1 230 ? -2.289 15.436 -4.270 1.00 97.31 230 CYS A C 1
ATOM 1699 O O . CYS A 1 230 ? -1.930 14.379 -4.783 1.00 97.31 230 CYS A O 1
ATOM 1701 N N . PHE A 1 231 ? -2.443 16.552 -4.990 1.00 96.75 231 PHE A N 1
ATOM 1702 C CA . PHE A 1 231 ? -2.201 16.633 -6.437 1.00 96.75 231 PHE A CA 1
ATOM 1703 C C . PHE A 1 231 ? -2.989 15.590 -7.248 1.00 96.75 231 PHE A C 1
ATOM 1705 O O . PHE A 1 231 ? -2.491 15.053 -8.237 1.00 96.75 231 PHE A O 1
ATOM 1712 N N . GLY A 1 232 ? -4.218 15.304 -6.811 1.00 95.44 232 GLY A N 1
ATOM 1713 C CA . GLY A 1 232 ? -5.106 14.315 -7.422 1.00 95.44 232 GLY A CA 1
ATOM 1714 C C . GLY A 1 232 ? -4.960 12.893 -6.872 1.00 95.44 232 GLY A C 1
ATOM 1715 O O . GLY A 1 232 ? -5.842 12.072 -7.112 1.00 95.44 232 GLY A O 1
ATOM 1716 N N . LEU A 1 233 ? -3.915 12.598 -6.087 1.00 96.12 233 LEU A N 1
ATOM 1717 C CA . LEU A 1 233 ? -3.837 11.342 -5.337 1.00 96.12 233 LEU A CA 1
ATOM 1718 C C . LEU A 1 233 ? -4.921 11.275 -4.257 1.00 96.12 233 LEU A C 1
ATOM 1720 O O . LEU A 1 233 ? -5.403 12.287 -3.747 1.00 96.12 233 LEU A O 1
ATOM 1724 N N . GLN A 1 234 ? -5.259 10.053 -3.861 1.00 94.75 234 GLN A N 1
ATOM 1725 C CA . GLN A 1 234 ? -6.245 9.807 -2.816 1.00 94.75 234 GLN A CA 1
ATOM 1726 C C . GLN A 1 234 ? -5.734 10.245 -1.442 1.00 94.75 234 GLN A C 1
ATOM 1728 O O . GLN A 1 234 ? -4.577 10.004 -1.077 1.00 94.75 234 GLN A O 1
ATOM 1733 N N . CYS A 1 235 ? -6.631 10.809 -0.638 1.00 96.62 235 CYS A N 1
ATOM 1734 C CA . CYS A 1 235 ? -6.406 10.916 0.794 1.00 96.62 235 CYS A CA 1
ATOM 1735 C C . CYS A 1 235 ? -6.647 9.548 1.450 1.00 96.62 235 CYS A C 1
ATOM 1737 O O . CYS A 1 235 ? -7.621 8.862 1.134 1.00 96.62 235 CYS A O 1
ATOM 1739 N N . THR A 1 236 ? -5.771 9.122 2.356 1.00 95.19 236 THR A N 1
ATOM 1740 C CA . THR A 1 236 ? -5.922 7.832 3.039 1.00 95.19 236 THR A CA 1
ATOM 1741 C C . THR A 1 236 ? -7.074 7.901 4.035 1.00 95.19 236 THR A C 1
ATOM 1743 O O . THR A 1 236 ? -7.040 8.692 4.981 1.00 95.19 236 THR A O 1
ATOM 1746 N N . SER A 1 237 ? -8.088 7.063 3.834 1.00 95.12 237 SER A N 1
ATOM 1747 C CA . SER A 1 237 ? -9.201 6.907 4.768 1.00 95.12 237 SER A CA 1
ATOM 1748 C C . SER A 1 237 ? -8.902 5.868 5.846 1.00 95.12 237 SER A C 1
ATOM 1750 O O . SER A 1 237 ? -8.210 4.882 5.597 1.00 95.12 237 SER A O 1
ATOM 1752 N N . GLY A 1 238 ? -9.507 6.047 7.012 1.00 93.56 238 GLY A N 1
ATOM 1753 C CA . GLY A 1 238 ? -9.642 5.040 8.055 1.00 93.56 238 GLY A CA 1
ATOM 1754 C C . GLY A 1 238 ? -11.084 4.569 8.220 1.00 93.56 238 GLY A C 1
ATOM 1755 O O . GLY A 1 238 ? -11.964 4.856 7.400 1.00 93.56 238 GLY A O 1
ATOM 1756 N N . LEU A 1 239 ? -11.307 3.857 9.320 1.00 93.38 239 LEU A N 1
ATOM 1757 C CA . LEU A 1 239 ? -12.613 3.392 9.772 1.00 93.38 239 LEU A CA 1
ATOM 1758 C C . LEU A 1 239 ? -12.909 3.920 11.175 1.00 93.38 239 LEU A C 1
ATOM 1760 O O . LEU A 1 239 ? -12.021 3.975 12.022 1.00 93.38 239 LEU A O 1
ATOM 1764 N N . CYS A 1 240 ? -14.162 4.274 11.438 1.00 92.00 240 CYS A N 1
ATOM 1765 C CA . CYS A 1 240 ? -14.580 4.721 12.756 1.00 92.00 240 CYS A CA 1
ATOM 1766 C C . CYS A 1 240 ? -14.681 3.558 13.744 1.00 92.00 240 CYS A C 1
ATOM 1768 O O . CYS A 1 240 ? -15.442 2.604 13.551 1.00 92.00 240 CYS A O 1
ATOM 1770 N N . LEU A 1 241 ? -13.949 3.689 14.846 1.00 90.12 241 LEU A N 1
ATOM 1771 C CA . LEU A 1 241 ? -14.073 2.891 16.052 1.00 90.12 241 LEU A CA 1
ATOM 1772 C C . LEU A 1 241 ? -14.949 3.642 17.057 1.00 90.12 241 LEU A C 1
ATOM 1774 O O . LEU A 1 241 ? -14.532 4.638 17.647 1.00 90.12 241 LEU A O 1
ATOM 1778 N N . CYS A 1 242 ? -16.161 3.136 17.261 1.00 90.06 242 CYS A N 1
ATOM 1779 C CA . CYS A 1 242 ? -17.107 3.681 18.225 1.00 90.06 242 CYS A CA 1
ATOM 1780 C C . CYS A 1 242 ? -16.982 2.919 19.538 1.00 90.06 242 CYS A C 1
ATOM 1782 O O . CYS A 1 242 ? -17.456 1.787 19.653 1.00 90.06 242 CYS A O 1
ATOM 1784 N N . LEU A 1 243 ? -16.329 3.528 20.522 1.00 79.88 243 LEU A N 1
ATOM 1785 C CA . LEU A 1 243 ? -16.343 3.018 21.884 1.00 79.88 243 LEU A CA 1
ATOM 1786 C C . LEU A 1 243 ? -17.672 3.463 22.503 1.00 79.88 243 LEU A C 1
ATOM 1788 O O . LEU A 1 243 ? -17.911 4.655 22.668 1.00 79.88 243 LEU A O 1
ATOM 1792 N N . LYS A 1 244 ? -18.578 2.514 22.746 1.00 66.44 244 LYS A N 1
ATOM 1793 C CA . LYS A 1 244 ? -19.746 2.763 23.595 1.00 66.44 244 LYS A CA 1
ATOM 1794 C C . LYS A 1 244 ? -19.262 2.777 25.043 1.00 66.44 244 LYS A C 1
ATOM 1796 O O . LYS A 1 244 ? -18.652 1.790 25.457 1.00 66.44 244 LYS A O 1
ATOM 1801 N N . ASP A 1 245 ? -19.552 3.853 25.765 1.00 47.22 245 ASP A N 1
ATOM 1802 C CA . ASP A 1 245 ? -19.657 3.808 27.228 1.00 47.22 245 ASP A CA 1
ATOM 1803 C C . ASP A 1 245 ? -20.908 3.011 27.643 1.00 47.22 245 ASP A C 1
ATOM 1805 O O . ASP A 1 245 ? -21.946 3.111 26.938 1.00 47.22 245 ASP A O 1
#

Sequence (245 aa):
MCKPFDICYSESDCHGGHCLGSFVGTCNCNACIDLWLCKDDSACGGLKGACNSVTKTCDCNAGFKAAGFRFFFDALRALCNRKACTKDDQDQRCFVYGHLCDSSHKFNTTTNDSVAEDSSPLRHRRSDDEGSGDNPQCKPLGTCYSNDDCFGGQCIGAFVGKCNCNGCLDLLRCENDTMCGGLKGACNLNTTTCDCTAGYSNAGFSSLADALLHFCNVKNCTKQAEDKDCFGLQCTSGLCLCLKD

Organism: Angiostrongylus cantonensis (NCBI:txid6313)

Secondary structure (DSSP, 8-state):
---TT-EESSGGG-TTEEE--TTTTBB-GGG--TT-B-SSGGGGTTBTT-B-TTTSBB-HHHHHHHTT-SSHHHHHHHTBTTSB--TTTHHHHTTBSS--B--EEEEE--S----------------------PPPPP-TT-EESSGGGGTTSEEESTTTTBB-GGG--TT-B-SSGGGGTT-TT-EETTTTEE-HHHHHHHTT-SSHHHHHHHTTTTSB--TTTHHHHTTTPPBPPEEEE----

InterPro domains:
  IPR039260 Chondroitin proteoglycan 3 [PTHR37973] (108-243)

Radius of gyration: 22.3 Å; chains: 1; bounding box: 58×49×53 Å